Protein 7PGF (pdb70)

Nearest PDB structures (foldseek):
  7pgf-assembly1_D  TM=1.008E+00  e=1.711E-18  Ruegeria pomeroyi
  6sxg-assembly1_A  TM=6.166E-01  e=1.646E-08  Magnetococcus marinus MC-1
  6sxc-assembly1_A  TM=6.155E-01  e=1.746E-08  Magnetococcus marinus MC-1
  6sxf-assembly1_A  TM=6.153E-01  e=3.143E-08  Magnetococcus marinus MC-1
  5hvd-assembly1_A  TM=6.325E-01  e=5.335E-08  Magnetococcus marinus MC-1

Foldseek 3Di:
DVVVVVVVVVVVVVVCCVLLQVLLCVQLVPQCVPDCPQSNPSVSVSVVLVVVQVVPPPVVVSCVVDPVCCVRSVVSSVVVVVSVVVVVVCVVVVVVVVVVCVVVVVVVVVVVVVVVVVVCVVCVVVVVPD/DVVVVVVVVVVVVVVVCVLLQVLLCVQLVPVCVPDCPQNNPSVSVSVLLVVCQVVVVCVVVPVVVSCVVDPVCCVRSVVSSVVVVVSVVVVVVCVVVVVVVVVVCVVVVVVVVVVVVVVVVVVCVVCVVVVVPD

Radius of gyration: 28.92 Å; Cα contacts (8 Å, |Δi|>4): 155; chains: 2; bounding box: 89×49×46 Å

B-factor: mean 153.64, std 41.14, range [68.68, 314.99]

Solvent-accessible surface area: 16642 Å² total; per-residue (Å²): 90,97,120,114,44,118,82,30,115,55,73,34,151,50,81,36,73,89,21,41,124,90,6,1,57,70,0,15,82,83,1,26,86,58,24,77,121,99,2,21,105,93,42,59,0,24,131,4,4,103,21,27,41,81,97,86,151,75,56,140,62,1,16,136,87,74,91,161,7,47,100,20,11,20,53,17,60,26,85,3,39,52,24,71,11,70,58,58,1,32,99,19,5,81,61,23,29,97,54,96,77,52,131,59,35,130,129,30,81,62,22,132,91,77,22,116,58,49,85,114,75,25,73,115,106,96,116,82,108,119,88,104,63,32,37,126,88,6,81,60,38,2,117,110,9,28,76,70,13,42,126,83,5,1,46,44,0,18,80,84,1,26,85,57,25,75,122,90,2,21,101,91,46,60,0,23,117,1,4,104,25,15,42,81,131,66,135,48,16,75,57,3,46,62,56,2,66,152,84,73,91,101,6,82,34,21,12,63,18,18,62,83,16,3,59,56,0,70,84,22,15,90,72,19,52,105,91,26,58,133,80,34,73,130,95,51,128,61,34,133,154,52,62,63,129,46,90,102,30,42,59,137,14,94,113,82,14,116,66,33,57,78,129,118

Sequence (264 aa):
GFITALPGMASVFLLMTIIFYIGAVIATKLFAASFPDWFGDLGLSAYTLFQIMTLDDIVRPVMQVYPYAWLFFVPFIMITTFAVVNLLVGLIVNSMQDAHHAEDGERTDAYRDEVLARLEQIDQRLNALGGFITALPGMASVFLLMTIIFYIGAVIATKLFAASFPDWFGDLGLSAYTLFQIMTLDDWSDGIVRPVMQVYPYAWLFFVPFIMITTFAVVNLLVGLIVNSMQDAHHAEDGERTDAYRDEVLARLEQIDQRLNALG

Secondary structure (DSSP, 8-state):
-TTTHHHHHHHHHHHHHHHHHHHHHHHHHHHTTT-HHHHSSHHHHHHHHHHHHH----HHHHHHHSTTTHHHHHHHHHHHHHHHHHHHHHHHHHHHHHHHTTHHHHHHHHHHHHHHHHHHHHHHHHTT--/-TTTHHHHHHHHHHHHHHHHHHHHHHHHHHHTTT-HHHHSSHHHHHHHHHHHHH--STTHHHHHHHHHHSTTTHHHHHHHHHHHHHHHHHHHHHHHHHHHHHHHTTHHHHHHHHHHHHHHHHHHHHHHHHTT--

Structure (mmCIF, N/CA/C/O backbone):
data_7PGF
#
_entry.id   7PGF
#
_cell.length_a   133.682
_cell.length_b   133.682
_cell.length_c   130.744
_cell.angle_alpha   90.000
_cell.angle_beta   90.000
_cell.angle_gamma   120.000
#
_symmetry.space_group_name_H-M   'P 61 2 2'
#
loop_
_atom_site.group_PDB
_atom_site.id
_atom_site.type_symbol
_atom_site.label_atom_id
_atom_site.label_alt_id
_atom_site.label_comp_id
_atom_site.label_asym_id
_atom_site.label_entity_id
_atom_site.label_seq_id
_atom_site.pdbx_PDB_ins_code
_atom_site.Cartn_x
_atom_site.Cartn_y
_atom_site.Cartn_z
_atom_site.occupancy
_atom_site.B_iso_or_equiv
_atom_site.auth_seq_id
_atom_site.auth_comp_id
_atom_site.auth_asym_id
_atom_site.auth_atom_id
_atom_site.pdbx_PDB_model_num
ATOM 1 N N . GLY A 1 1 ? -50.71685 28.12423 7.32387 1.000 195.26456 121 GLY C N 1
ATOM 2 C CA . GLY A 1 1 ? -50.40474 29.17203 6.37694 1.000 243.93279 121 GLY C CA 1
ATOM 3 C C . GLY A 1 1 ? -48.93690 29.29836 6.04984 1.000 241.66262 121 GLY C C 1
ATOM 4 O O . GLY A 1 1 ? -48.27732 30.26831 6.39035 1.000 240.58488 121 GLY C O 1
ATOM 5 N N . PHE A 1 2 ? -48.49583 28.15266 5.54634 1.000 242.33326 122 PHE C N 1
ATOM 6 C CA . PHE A 1 2 ? -47.65909 27.75652 4.42511 1.000 229.93381 122 PHE C CA 1
ATOM 7 C C . PHE A 1 2 ? -47.84948 28.55829 3.13697 1.000 244.93615 122 PHE C C 1
ATOM 8 O O . PHE A 1 2 ? -47.03204 28.45774 2.21616 1.000 224.97541 122 PHE C O 1
ATOM 10 N N . ILE A 1 3 ? -48.98221 29.23977 2.99026 1.000 267.80465 123 ILE C N 1
ATOM 11 C CA . ILE A 1 3 ? -49.20489 30.12917 1.85422 1.000 258.69081 123 ILE C CA 1
ATOM 12 C C . ILE A 1 3 ? -49.59405 31.53661 2.29049 1.000 272.07825 123 ILE C C 1
ATOM 13 O O . ILE A 1 3 ? -49.57208 32.46149 1.46379 1.000 287.48354 123 ILE C O 1
ATOM 18 N N . THR A 1 4 ? -49.91462 31.74672 3.56875 1.000 280.73579 124 THR C N 1
ATOM 19 C CA . THR A 1 4 ? -49.92376 33.10577 4.09675 1.000 276.10650 124 THR C CA 1
ATOM 20 C C . THR A 1 4 ? -48.52850 33.71224 4.02727 1.000 239.09509 124 THR C C 1
ATOM 21 O O . THR A 1 4 ? -48.36338 34.87949 3.65436 1.000 212.72788 124 THR C O 1
ATOM 25 N N . ALA A 1 5 ? -47.50904 32.92436 4.37413 1.000 218.56190 125 ALA C N 1
ATOM 26 C CA . ALA A 1 5 ? -46.13936 33.42074 4.33820 1.000 210.89376 125 ALA C CA 1
ATOM 27 C C . ALA A 1 5 ? -45.65212 33.61961 2.90744 1.000 219.46916 125 ALA C C 1
ATOM 28 O O . ALA A 1 5 ? -44.92695 34.58139 2.62685 1.000 226.18469 125 ALA C O 1
ATOM 30 N N . LEU A 1 6 ? -46.05006 32.73197 1.98244 1.000 222.13925 126 LEU C N 1
ATOM 31 C CA . LEU A 1 6 ? -45.40223 32.69211 0.67066 1.000 225.23493 126 LEU C CA 1
ATOM 32 C C . LEU A 1 6 ? -45.60829 33.97541 -0.14014 1.000 231.54192 126 LEU C C 1
ATOM 33 O O . LEU A 1 6 ? -44.61065 34.65603 -0.43867 1.000 252.06353 126 LEU C O 1
ATOM 38 N N . PRO A 1 7 ? -46.83597 34.37128 -0.52934 1.000 221.14402 127 PRO C N 1
ATOM 39 C CA . PRO A 1 7 ? -46.98074 35.71873 -1.11022 1.000 194.16034 127 PRO C CA 1
ATOM 40 C C . PRO A 1 7 ? -46.55107 36.83111 -0.17406 1.000 216.37125 127 PRO C C 1
ATOM 41 O O . PRO A 1 7 ? -46.10687 37.88544 -0.64533 1.000 218.66322 127 PRO C O 1
ATOM 45 N N . GLY A 1 8 ? -46.68036 36.63530 1.13590 1.000 225.36016 128 GLY C N 1
ATOM 46 C CA . GLY A 1 8 ? -46.19593 37.60805 2.09218 1.000 199.74396 128 GLY C CA 1
ATOM 47 C C . GLY A 1 8 ? -44.69392 37.77263 2.00515 1.000 189.31419 128 GLY C C 1
ATOM 48 O O . GLY A 1 8 ? -44.20155 38.85699 1.67937 1.000 170.22450 128 GLY C O 1
ATOM 49 N N . MET A 1 9 ? -43.95693 36.69037 2.27698 1.000 194.46540 129 MET C N 1
ATOM 50 C CA . MET A 1 9 ? -42.50117 36.72422 2.19030 1.000 172.49942 129 MET C CA 1
ATOM 51 C C . MET A 1 9 ? -42.01764 37.13589 0.80596 1.000 156.85208 129 MET C C 1
ATOM 52 O O . MET A 1 9 ? -40.89013 37.62238 0.67503 1.000 156.13940 129 MET C O 1
ATOM 57 N N . ALA A 1 10 ? -42.84303 36.95405 -0.22654 1.000 166.43364 130 ALA C N 1
ATOM 58 C CA . ALA A 1 10 ? -42.46137 37.36622 -1.57305 1.000 168.75043 130 ALA C CA 1
ATOM 59 C C . ALA A 1 10 ? -42.32406 38.88084 -1.66192 1.000 152.76772 130 ALA C C 1
ATOM 60 O O . ALA A 1 10 ? -41.25778 39.40128 -2.00698 1.000 162.41982 130 ALA C O 1
ATOM 62 N N . SER A 1 11 ? -43.40232 39.60724 -1.35570 1.000 153.55437 131 SER C N 1
ATOM 63 C CA . SER A 1 11 ? -43.34940 41.06532 -1.39040 1.000 156.11486 131 SER C CA 1
ATOM 64 C C . SER A 1 11 ? -42.33440 41.61495 -0.39538 1.000 158.09957 131 SER C C 1
ATOM 65 O O . SER A 1 11 ? -41.71832 42.65685 -0.65095 1.000 136.73516 131 SER C O 1
ATOM 68 N N . VAL A 1 12 ? -42.14996 40.93531 0.74000 1.000 150.68089 132 VAL C N 1
ATOM 69 C CA . VAL A 1 12 ? -41.09515 41.31135 1.68259 1.000 136.82323 132 VAL C CA 1
ATOM 70 C C . VAL A 1 12 ? -39.73748 41.25166 1.00079 1.000 125.54855 132 VAL C C 1
ATOM 71 O O . VAL A 1 12 ? -39.00325 42.24685 0.92706 1.000 111.56671 132 VAL C O 1
ATOM 75 N N . PHE A 1 13 ? -39.39255 40.05963 0.50574 1.000 107.22870 133 PHE C N 1
ATOM 76 C CA . PHE A 1 13 ? -38.12912 39.82536 -0.17913 1.000 122.59239 133 PHE C CA 1
ATOM 77 C C . PHE A 1 13 ? -38.00668 40.67762 -1.43461 1.000 130.03124 133 PHE C C 1
ATOM 78 O O . PHE A 1 13 ? -36.90384 41.10897 -1.79117 1.000 112.50558 133 PHE C O 1
ATOM 86 N N . LEU A 1 14 ? -39.12574 40.93557 -2.11226 1.000 124.38684 134 LEU C N 1
ATOM 87 C CA . LEU A 1 14 ? -39.11118 41.85916 -3.23902 1.000 129.38559 134 LEU C CA 1
ATOM 88 C C . LEU A 1 14 ? -38.81181 43.27984 -2.78516 1.000 126.95125 134 LEU C C 1
ATOM 89 O O . LEU A 1 14 ? -38.15428 44.03399 -3.51023 1.000 121.24908 134 LEU C O 1
ATOM 91 N N . LEU A 1 15 ? -39.27819 43.65822 -1.59274 1.000 113.23561 135 LEU C N 1
ATOM 92 C CA . LEU A 1 15 ? -38.95985 44.97740 -1.05759 1.000 116.87696 135 LEU C CA 1
ATOM 93 C C . LEU A 1 15 ? -37.47504 45.09945 -0.74841 1.000 117.08795 135 LEU C C 1
ATOM 94 O O . LEU A 1 15 ? -36.82898 46.07056 -1.15830 1.000 98.65275 135 LEU C O 1
ATOM 99 N N . MET A 1 16 ? -36.92434 44.13001 -0.00772 1.000 111.34369 136 MET C N 1
ATOM 100 C CA . MET A 1 16 ? -35.48950 44.10899 0.26345 1.000 107.07305 136 MET C CA 1
ATOM 101 C C . MET A 1 16 ? -34.69213 44.33876 -1.00843 1.000 120.17662 136 MET C C 1
ATOM 102 O O . MET A 1 16 ? -33.75723 45.14628 -1.03362 1.000 98.11176 136 MET C O 1
ATOM 107 N N . THR A 1 17 ? -35.06534 43.63939 -2.08074 1.000 115.24347 137 THR C N 1
ATOM 108 C CA . THR A 1 17 ? -34.47537 43.88547 -3.38961 1.000 127.26047 137 THR C CA 1
ATOM 109 C C . THR A 1 17 ? -34.50130 45.36883 -3.73139 1.000 122.29374 137 THR C C 1
ATOM 110 O O . THR A 1 17 ? -33.46171 45.97196 -4.00846 1.000 113.52935 137 THR C O 1
ATOM 114 N N . ILE A 1 18 ? -35.69035 45.97621 -3.69108 1.000 118.85328 138 ILE C N 1
ATOM 115 C CA . ILE A 1 18 ? -35.83177 47.38776 -4.04830 1.000 121.78320 138 ILE C CA 1
ATOM 116 C C . ILE A 1 18 ? -34.86872 48.24053 -3.23365 1.000 117.49182 138 ILE C C 1
ATOM 117 O O . ILE A 1 18 ? -33.99949 48.92601 -3.78213 1.000 123.86800 138 ILE C O 1
ATOM 122 N N . ILE A 1 19 ? -34.99463 48.18582 -1.90576 1.000 132.65214 139 ILE C N 1
ATOM 123 C CA . ILE A 1 19 ? -34.19240 49.05630 -1.04958 1.000 156.13339 139 ILE C CA 1
ATOM 124 C C . ILE A 1 19 ? -32.70787 48.74101 -1.19977 1.000 149.21543 139 ILE C C 1
ATOM 125 O O . ILE A 1 19 ? -31.87423 49.64945 -1.30820 1.000 127.29639 139 ILE C O 1
ATOM 130 N N . PHE A 1 20 ? -32.35159 47.45329 -1.22492 1.000 114.76427 140 PHE C N 1
ATOM 131 C CA . PHE A 1 20 ? -30.95021 47.09282 -1.41702 1.000 115.55187 140 PHE C CA 1
ATOM 132 C C . PHE A 1 20 ? -30.44561 47.52298 -2.78661 1.000 111.27147 140 PHE C C 1
ATOM 133 O O . PHE A 1 20 ? -29.27417 47.89089 -2.92875 1.000 112.78253 140 PHE C O 1
ATOM 141 N N . TYR A 1 21 ? -31.30884 47.48451 -3.80415 1.000 112.88871 141 TYR C N 1
ATOM 142 C CA . TYR A 1 21 ? -30.86604 47.79517 -5.15807 1.000 125.26961 141 TYR C CA 1
ATOM 143 C C . TYR A 1 21 ? -30.75624 49.30312 -5.35492 1.000 127.07973 141 TYR C C 1
ATOM 144 O O . TYR A 1 21 ? -29.79544 49.77659 -5.97207 1.000 150.67580 141 TYR C O 1
ATOM 153 N N . ILE A 1 22 ? -31.71914 50.07265 -4.83527 1.000 108.95175 142 ILE C N 1
ATOM 154 C CA . ILE A 1 22 ? -31.60630 51.52901 -4.89266 1.000 117.78437 142 ILE C CA 1
ATOM 155 C C . ILE A 1 22 ? -30.27433 51.97400 -4.30668 1.000 131.05889 142 ILE C C 1
ATOM 156 O O . ILE A 1 22 ? -29.49842 52.68354 -4.95538 1.000 124.23033 142 ILE C O 1
ATOM 161 N N . GLY A 1 23 ? -29.97947 51.53687 -3.08006 1.000 131.59220 143 GLY C N 1
ATOM 162 C CA . GLY A 1 23 ? -28.68718 51.83912 -2.48719 1.000 137.77006 143 GLY C CA 1
ATOM 163 C C . GLY A 1 23 ? -27.52649 51.41900 -3.36648 1.000 129.29061 143 GLY C C 1
ATOM 164 O O . GLY A 1 23 ? -26.53051 52.13636 -3.47958 1.000 121.13783 143 GLY C O 1
ATOM 165 N N . ALA A 1 24 ? -27.64377 50.25362 -4.01165 1.000 126.74629 144 ALA C N 1
ATOM 166 C CA . ALA A 1 24 ? -26.60839 49.80857 -4.93858 1.000 121.68278 144 ALA C CA 1
ATOM 167 C C . ALA A 1 24 ? -26.41689 50.79383 -6.07959 1.000 129.26217 144 ALA C C 1
ATOM 168 O O . ALA A 1 24 ? -25.29910 50.94870 -6.58440 1.000 151.37602 144 ALA C O 1
ATOM 170 N N . VAL A 1 25 ? -27.48913 51.46312 -6.50185 1.000 113.34909 145 VAL C N 1
ATOM 171 C CA . VAL A 1 25 ? -27.36019 52.49697 -7.52207 1.000 133.65499 145 VAL C CA 1
ATOM 172 C C . VAL A 1 25 ? -26.56568 53.67617 -6.97462 1.000 140.72370 145 VAL C C 1
ATOM 173 O O . VAL A 1 25 ? -25.53511 54.05943 -7.53612 1.000 139.73577 145 VAL C O 1
ATOM 177 N N . ILE A 1 26 ? -27.02442 54.25588 -5.85956 1.000 132.88676 146 ILE C N 1
ATOM 178 C CA . ILE A 1 26 ? -26.31897 55.39163 -5.26578 1.000 131.90437 146 ILE C CA 1
ATOM 179 C C . ILE A 1 26 ? -24.87437 55.02675 -4.94074 1.000 149.71334 146 ILE C C 1
ATOM 180 O O . ILE A 1 26 ? -23.95062 55.81682 -5.18146 1.000 152.79265 146 ILE C O 1
ATOM 185 N N . ALA A 1 27 ? -24.65606 53.82836 -4.39153 1.000 141.23637 147 ALA C N 1
ATOM 186 C CA . ALA A 1 27 ? -23.30230 53.38251 -4.07138 1.000 135.24876 147 ALA C CA 1
ATOM 187 C C . ALA A 1 27 ? -22.41440 53.43229 -5.30685 1.000 136.44754 147 ALA C C 1
ATOM 188 O O . ALA A 1 27 ? -21.38362 54.10825 -5.33027 1.000 122.23032 147 ALA C O 1
ATOM 190 N N . THR A 1 28 ? -22.79597 52.69345 -6.34381 1.000 148.75485 148 THR C N 1
ATOM 191 C CA . THR A 1 28 ? -22.13246 52.80310 -7.64213 1.000 143.17690 148 THR C CA 1
ATOM 192 C C . THR A 1 28 ? -22.22425 54.17281 -8.28318 1.000 141.18621 148 THR C C 1
ATOM 193 O O . THR A 1 28 ? -21.24753 54.62782 -8.88699 1.000 122.48135 148 THR C O 1
ATOM 197 N N . LYS A 1 29 ? -23.34476 54.87278 -8.13170 1.000 163.56322 149 LYS C N 1
ATOM 198 C CA . LYS A 1 29 ? -23.45124 56.17344 -8.78730 1.000 178.07873 149 LYS C CA 1
ATOM 199 C C . LYS A 1 29 ? -22.37837 57.15678 -8.33313 1.000 164.96597 149 LYS C C 1
ATOM 200 O O . LYS A 1 29 ? -22.10743 58.13318 -9.04343 1.000 170.36296 149 LYS C O 1
ATOM 202 N N . LEU A 1 30 ? -21.76380 56.94664 -7.16702 1.000 138.55824 150 LEU C N 1
ATOM 203 C CA . LEU A 1 30 ? -20.76817 57.90223 -6.68745 1.000 161.36278 150 LEU C CA 1
ATOM 204 C C . LEU A 1 30 ? -19.46493 57.28451 -6.23649 1.000 153.27283 150 LEU C C 1
ATOM 205 O O . LEU A 1 30 ? -18.47286 58.01839 -6.16077 1.000 155.23001 150 LEU C O 1
ATOM 210 N N . PHE A 1 31 ? -19.43359 55.99773 -5.87462 1.000 148.74375 151 PHE C N 1
ATOM 211 C CA . PHE A 1 31 ? -18.17217 55.37564 -5.50937 1.000 140.00793 151 PHE C CA 1
ATOM 212 C C . PHE A 1 31 ? -17.54868 54.55790 -6.62962 1.000 146.90502 151 PHE C C 1
ATOM 213 O O . PHE A 1 31 ? -16.34851 54.27972 -6.55695 1.000 154.04339 151 PHE C O 1
ATOM 221 N N . ALA A 1 32 ? -18.33061 54.11739 -7.62630 1.000 180.93339 152 ALA C N 1
ATOM 222 C CA . ALA A 1 32 ? -17.77469 53.29271 -8.70054 1.000 180.05805 152 ALA C CA 1
ATOM 223 C C . ALA A 1 32 ? -16.63430 53.99356 -9.42552 1.000 193.98482 152 ALA C C 1
ATOM 224 O O . ALA A 1 32 ? -15.76375 53.32841 -10.00112 1.000 181.60339 152 ALA C O 1
ATOM 226 N N . ALA A 1 33 ? -16.63212 55.32837 -9.42055 1.000 200.12339 153 ALA C N 1
ATOM 227 C CA . ALA A 1 33 ? -15.57960 56.09121 -10.08066 1.000 198.16900 153 ALA C CA 1
ATOM 228 C C . ALA A 1 33 ? -14.19711 55.61164 -9.65478 1.000 192.02352 153 ALA C C 1
ATOM 229 O O . ALA A 1 33 ? -13.39484 55.16835 -10.48323 1.000 192.65605 153 ALA C O 1
ATOM 231 N N . SER A 1 34 ? -13.91377 55.65877 -8.35416 1.000 169.83776 154 SER C N 1
ATOM 232 C CA . SER A 1 34 ? -12.57065 55.39126 -7.86204 1.000 160.77245 154 SER C CA 1
ATOM 233 C C . SER A 1 34 ? -12.40236 54.04641 -7.16213 1.000 159.39017 154 SER C C 1
ATOM 234 O O . SER A 1 34 ? -11.26843 53.68051 -6.84363 1.000 190.13097 154 SER C O 1
ATOM 237 N N . PHE A 1 35 ? -13.47867 53.30245 -6.90813 1.000 147.17885 155 PHE C N 1
ATOM 238 C CA . PHE A 1 35 ? -13.39552 51.94420 -6.35768 1.000 137.09191 155 PHE C CA 1
ATOM 239 C C . PHE A 1 35 ? -14.17614 50.94309 -7.20382 1.000 163.96982 155 PHE C C 1
ATOM 240 O O . PHE A 1 35 ? -15.21043 50.42206 -6.77452 1.000 184.20566 155 PHE C O 1
ATOM 248 N N . PRO A 1 36 ? -13.67999 50.62703 -8.40688 1.000 177.63127 156 PRO C N 1
ATOM 249 C CA . PRO A 1 36 ? -14.39437 49.64191 -9.23507 1.000 187.63339 156 PRO C CA 1
ATOM 250 C C . PRO A 1 36 ? -14.32796 48.21637 -8.71267 1.000 189.07265 156 PRO C C 1
ATOM 251 O O . PRO A 1 36 ? -15.33956 47.50963 -8.81433 1.000 235.90801 156 PRO C O 1
ATOM 255 N N . ASP A 1 37 ? -13.17324 47.75765 -8.19186 1.000 192.32339 157 ASP C N 1
ATOM 256 C CA . ASP A 1 37 ? -13.02195 46.34131 -7.84291 1.000 210.77296 157 ASP C CA 1
ATOM 257 C C . ASP A 1 37 ? -14.24609 45.77160 -7.15279 1.000 225.54300 157 ASP C C 1
ATOM 258 O O . ASP A 1 37 ? -14.68311 44.65788 -7.46350 1.000 284.54528 157 ASP C O 1
ATOM 263 N N . TRP A 1 38 ? -14.79751 46.50349 -6.18334 1.000 218.60339 158 TRP C N 1
ATOM 264 C CA . TRP A 1 38 ? -15.95531 45.92886 -5.51956 1.000 231.87032 158 TRP C CA 1
ATOM 265 C C . TRP A 1 38 ? -17.01081 46.97149 -5.11994 1.000 209.36245 158 TRP C C 1
ATOM 266 O O . TRP A 1 38 ? -17.86649 46.67824 -4.27350 1.000 216.81339 158 TRP C O 1
ATOM 277 N N . PHE A 1 39 ? -17.00637 48.15203 -5.77378 1.000 194.68262 159 PHE C N 1
ATOM 278 C CA . PHE A 1 39 ? -18.19912 48.95103 -6.09368 1.000 166.79677 159 PHE C CA 1
ATOM 279 C C . PHE A 1 39 ? -18.30642 49.22572 -7.59089 1.000 176.90104 159 PHE C C 1
ATOM 280 O O . PHE A 1 39 ? -18.51538 50.37454 -7.97969 1.000 185.20339 159 PHE C O 1
ATOM 288 N N . GLY A 1 40 ? -18.19317 48.20342 -8.42747 1.000 211.13921 160 GLY C N 1
ATOM 289 C CA . GLY A 1 40 ? -18.09960 48.41630 -9.85585 1.000 205.71749 160 GLY C CA 1
ATOM 290 C C . GLY A 1 40 ? -19.43455 48.30511 -10.57014 1.000 189.55221 160 GLY C C 1
ATOM 291 O O . GLY A 1 40 ? -20.16883 49.28493 -10.68003 1.000 183.42407 160 GLY C O 1
ATOM 292 N N . ASP A 1 41 ? -19.65804 47.17012 -11.21232 1.000 205.16303 161 ASP C N 1
ATOM 293 C CA . ASP A 1 41 ? -20.98797 46.65517 -11.45711 1.000 200.55627 161 ASP C CA 1
ATOM 294 C C . ASP A 1 41 ? -21.96119 46.88235 -10.31790 1.000 183.52638 161 ASP C C 1
ATOM 295 O O . ASP A 1 41 ? -21.58387 46.83594 -9.15889 1.000 178.09580 161 ASP C O 1
ATOM 300 N N . LEU A 1 42 ? -23.21504 47.19802 -10.68140 1.000 162.51210 162 LEU C N 1
ATOM 301 C CA . LEU A 1 42 ? -24.26350 47.49118 -9.70121 1.000 149.25566 162 LEU C CA 1
ATOM 302 C C . LEU A 1 42 ? -24.36417 46.39898 -8.63712 1.000 150.56577 162 LEU C C 1
ATOM 303 O O . LEU A 1 42 ? -24.24087 46.66455 -7.43542 1.000 158.29155 162 LEU C O 1
ATOM 308 N N . GLY A 1 43 ? -24.63653 45.16194 -9.06548 1.000 171.73369 163 GLY C N 1
ATOM 309 C CA . GLY A 1 43 ? -24.75379 44.05920 -8.12084 1.000 186.26293 163 GLY C CA 1
ATOM 310 C C . GLY A 1 43 ? -23.50041 43.83043 -7.29834 1.000 163.18685 163 GLY C C 1
ATOM 311 O O . GLY A 1 43 ? -23.56587 43.28752 -6.19141 1.000 157.75619 163 GLY C O 1
ATOM 312 N N . LEU A 1 44 ? -22.34576 44.23579 -7.82361 1.000 166.66926 164 LEU C N 1
ATOM 3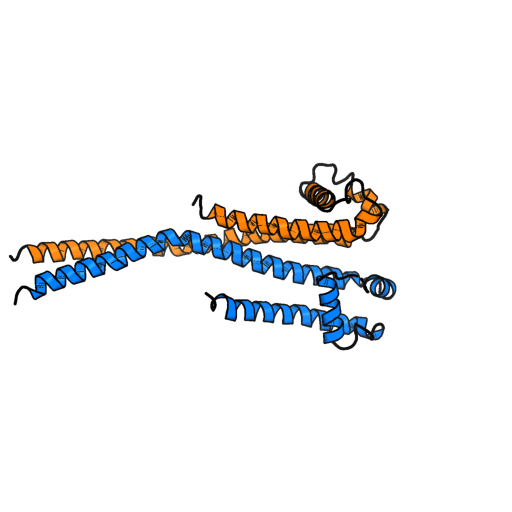13 C CA . LEU A 1 44 ? -21.10091 44.10836 -7.07541 1.000 165.98704 164 LEU C CA 1
ATOM 314 C C . LEU A 1 44 ? -21.11553 44.99423 -5.83552 1.000 167.51937 164 LEU C C 1
ATOM 315 O O . LEU A 1 44 ? -20.86183 44.52631 -4.71856 1.000 144.42125 164 LEU C O 1
ATOM 320 N N . SER A 1 45 ? -21.41007 46.28423 -6.01539 1.000 170.58299 165 SER C N 1
ATOM 321 C CA . SER A 1 45 ? -21.61612 47.15644 -4.86488 1.000 156.69675 165 SER C CA 1
ATOM 322 C C . SER A 1 45 ? -22.79851 46.68224 -4.02965 1.000 154.09601 165 SER C C 1
ATOM 323 O O . SER A 1 45 ? -22.75271 46.72966 -2.79505 1.000 151.44368 165 SER C O 1
ATOM 326 N N . ALA A 1 46 ? -23.86347 46.21221 -4.68904 1.000 150.06297 166 ALA C N 1
ATOM 327 C CA . ALA A 1 46 ? -25.01011 45.66190 -3.97172 1.000 123.55601 166 ALA C CA 1
ATOM 328 C C . ALA A 1 46 ? -24.58661 44.56574 -3.00656 1.000 130.74974 166 ALA C C 1
ATOM 329 O O . ALA A 1 46 ? -25.04928 44.52360 -1.86070 1.000 123.47400 166 ALA C O 1
ATOM 331 N N . TYR A 1 47 ? -23.71184 43.66328 -3.45516 1.000 143.00529 167 TYR C N 1
ATOM 332 C CA . TYR A 1 47 ? -23.21131 42.61805 -2.57069 1.000 147.03784 167 TYR C CA 1
ATOM 333 C C . TYR A 1 47 ? -22.49987 43.21401 -1.36603 1.000 153.12207 167 TYR C C 1
ATOM 334 O O . TYR A 1 47 ? -22.82652 42.90177 -0.21605 1.000 154.18558 167 TYR C O 1
ATOM 343 N N . THR A 1 48 ? -21.49786 44.05714 -1.61786 1.000 132.39287 168 THR C N 1
ATOM 344 C CA . THR A 1 48 ? -20.72792 44.63753 -0.52512 1.000 132.49345 168 THR C CA 1
ATOM 345 C C . THR A 1 48 ? -21.62226 45.42184 0.42465 1.000 148.32035 168 THR C C 1
ATOM 346 O O . THR A 1 48 ? -21.44932 45.35383 1.64581 1.000 163.07439 168 THR C O 1
ATOM 350 N N . LEU A 1 49 ? -22.59810 46.15481 -0.11759 1.000 154.64751 169 LEU C N 1
ATOM 351 C CA . LEU A 1 49 ? -23.61010 46.79024 0.71922 1.000 132.57325 169 LEU C CA 1
ATOM 352 C C . LEU A 1 49 ? -24.28064 45.77860 1.63410 1.000 152.33856 169 LEU C C 1
ATOM 353 O O . LEU A 1 49 ? -24.63362 46.10100 2.77588 1.000 180.47999 169 LEU C O 1
ATOM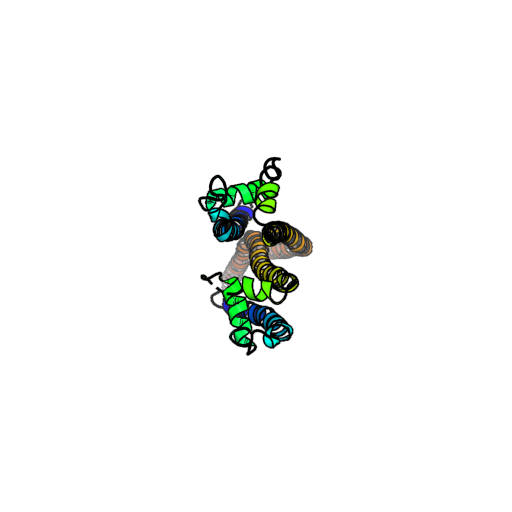 358 N N . PHE A 1 50 ? -24.44515 44.54726 1.15583 1.000 146.59173 170 PHE C N 1
ATOM 359 C CA . PHE A 1 50 ? -25.08212 43.48959 1.92382 1.000 166.29499 170 PHE C CA 1
ATOM 360 C C . PHE A 1 50 ? -24.02868 42.75418 2.74669 1.000 155.47768 170 PHE C C 1
ATOM 361 O O . PHE A 1 50 ? -24.29577 42.35208 3.88648 1.000 167.49198 170 PHE C O 1
ATOM 369 N N . GLN A 1 51 ? -22.80699 42.64066 2.21489 1.000 162.09834 171 GLN C N 1
ATOM 370 C CA . GLN A 1 51 ? -21.68543 42.20884 3.04127 1.000 156.36430 171 GLN C CA 1
ATOM 371 C C . GLN A 1 51 ? -21.41927 43.19386 4.17471 1.000 160.05650 171 GLN C C 1
ATOM 372 O O . GLN A 1 51 ? -21.00792 42.78460 5.26583 1.000 174.93882 171 GLN C O 1
ATOM 374 N N . ILE A 1 52 ? -21.64393 44.49151 3.94112 1.000 166.81180 172 ILE C N 1
ATOM 375 C CA . ILE A 1 52 ? -21.58374 45.45908 5.03552 1.000 161.20067 172 ILE C CA 1
ATOM 376 C C . ILE A 1 52 ? -22.65838 45.15513 6.07193 1.000 158.65279 172 ILE C C 1
ATOM 377 O O . ILE A 1 52 ? -22.41157 45.21963 7.28306 1.000 157.58386 172 ILE C O 1
ATOM 382 N N . MET A 1 53 ? -23.86322 44.80697 5.61334 1.000 157.35259 173 MET C N 1
ATOM 383 C CA . MET A 1 53 ? -24.96677 44.55090 6.53299 1.000 138.65785 173 MET C CA 1
ATOM 384 C C . MET A 1 53 ? -24.73111 43.28703 7.35324 1.000 159.08571 173 MET C C 1
ATOM 385 O O . MET A 1 53 ? -24.94895 43.28052 8.56982 1.000 178.55303 173 MET C O 1
ATOM 390 N N . THR A 1 54 ? -24.28909 42.20536 6.70927 1.000 155.21448 174 THR C N 1
ATOM 391 C CA . THR A 1 54 ? -24.10293 40.93422 7.40322 1.000 157.86339 174 THR C CA 1
ATOM 392 C C . THR A 1 54 ? -22.76451 40.81850 8.12569 1.000 146.81023 174 THR C C 1
ATOM 393 O O . THR A 1 54 ? -22.50287 39.77793 8.73720 1.000 164.46974 174 THR C O 1
ATOM 397 N N . LEU A 1 55 ? -21.92088 41.84649 8.07130 1.000 174.06000 175 LEU C N 1
ATOM 398 C CA . LEU A 1 55 ? -20.84849 42.15979 9.01087 1.000 199.63545 175 LEU C CA 1
ATOM 399 C C . LEU A 1 55 ? -19.58920 41.29252 8.86182 1.000 210.45715 175 LEU C C 1
ATOM 400 O O . LEU A 1 55 ? -18.54748 41.65810 9.41174 1.000 228.37597 175 LEU C O 1
ATOM 405 N N . ASP A 1 56 ? -19.62525 40.21838 8.07619 1.000 209.56973 176 ASP C N 1
ATOM 406 C CA . ASP A 1 56 ? -18.54118 39.25927 7.87132 1.000 220.18915 176 ASP C CA 1
ATOM 407 C C . ASP A 1 56 ? -17.14610 39.85107 7.66196 1.000 223.53889 176 ASP C C 1
ATOM 408 O O . ASP A 1 56 ? -16.82955 40.33516 6.57214 1.000 219.82846 176 ASP C O 1
ATOM 413 N N . ASP A 1 57 ? -16.25937 39.65378 8.63939 1.000 192.99824 177 ASP C N 1
ATOM 414 C CA . ASP A 1 57 ? -14.88164 40.16217 8.59658 1.000 181.27219 177 ASP C CA 1
ATOM 415 C C . ASP A 1 57 ? -14.83588 41.68258 8.47551 1.000 163.07357 177 ASP C C 1
ATOM 416 O O . ASP A 1 57 ? -13.85920 42.24493 7.97414 1.000 152.34835 177 ASP C O 1
ATOM 418 N N . ILE A 1 62 ? -13.25960 47.09246 4.13903 1.000 151.48531 182 ILE C N 1
ATOM 419 C CA . ILE A 1 62 ? -13.81340 47.85218 3.03589 1.000 186.67630 182 ILE C CA 1
ATOM 420 C C . ILE A 1 62 ? -14.08907 49.31972 3.37900 1.000 187.23266 182 ILE C C 1
ATOM 421 O O . ILE A 1 62 ? -13.68375 50.22412 2.64788 1.000 213.70199 182 ILE C O 1
ATOM 426 N N . VAL A 1 63 ? -14.77676 49.55645 4.49754 1.000 178.80539 183 VAL C N 1
ATOM 427 C CA . VAL A 1 63 ? -15.41275 50.85211 4.69460 1.000 186.94602 183 VAL C CA 1
ATOM 428 C C . VAL A 1 63 ? -14.36612 51.91835 4.96207 1.000 197.81852 183 VAL C C 1
ATOM 429 O O . VAL A 1 63 ? -14.49495 53.05860 4.49935 1.000 186.02385 183 VAL C O 1
ATOM 433 N N . ARG A 1 64 ? -13.28700 51.55647 5.64333 1.000 188.74409 184 ARG C N 1
ATOM 434 C CA . ARG A 1 64 ? -12.36228 52.57352 6.10659 1.000 171.09325 184 ARG C CA 1
ATOM 435 C C . ARG A 1 64 ? -11.56797 53.19233 4.95505 1.000 203.91375 184 ARG C C 1
ATOM 436 O O . ARG A 1 64 ? -11.41559 54.42024 4.93085 1.000 222.77128 184 ARG C O 1
ATOM 444 N N . PRO A 1 65 ? -11.04515 52.42083 3.98798 1.000 214.28768 185 PRO C N 1
ATOM 445 C CA . PRO A 1 65 ? -10.40317 53.08851 2.84033 1.000 212.68945 185 PRO C CA 1
ATOM 446 C C . PRO A 1 65 ? -11.37692 53.89820 2.00599 1.000 198.46969 185 PRO C C 1
ATOM 447 O O . PRO A 1 65 ? -11.04052 55.01086 1.58119 1.000 207.15359 185 PRO C O 1
ATOM 451 N N . VAL A 1 66 ? -12.57400 53.36627 1.74898 1.000 195.38368 186 VAL C N 1
ATOM 452 C CA . VAL A 1 66 ? -13.60041 54.14606 1.06409 1.000 186.67518 186 VAL C CA 1
ATOM 453 C C . VAL A 1 66 ? -13.93685 55.39443 1.86997 1.000 178.38859 186 VAL C C 1
ATOM 454 O O . VAL A 1 66 ? -14.11235 56.48644 1.31363 1.000 160.11022 186 VAL C O 1
ATOM 458 N N . MET A 1 67 ? -14.02525 55.25269 3.19559 1.000 191.18408 187 MET C N 1
ATOM 459 C CA . MET A 1 67 ? -14.21615 56.41139 4.06159 1.000 186.89214 187 MET C CA 1
ATOM 460 C C . MET A 1 67 ? -13.00971 57.33903 4.03725 1.000 177.92276 187 MET C C 1
ATOM 461 O O . MET A 1 67 ? -13.16421 58.56060 4.15337 1.000 138.97601 187 MET C O 1
ATOM 466 N N . GLN A 1 68 ? -11.80696 56.78450 3.88820 1.000 206.46955 188 GLN C N 1
ATOM 467 C CA . GLN A 1 68 ? -10.61579 57.62286 3.84947 1.000 202.15787 188 GLN C CA 1
ATOM 468 C C . GLN A 1 68 ? -10.55845 58.43287 2.55983 1.000 181.96900 188 GLN C C 1
ATOM 469 O O . GLN A 1 68 ? -10.44486 59.66379 2.59342 1.000 171.05620 188 GLN C O 1
ATOM 475 N N . VAL A 1 69 ? -10.65106 57.75792 1.41085 1.000 186.63156 189 VAL C N 1
ATOM 476 C CA . VAL A 1 69 ? -10.52099 58.44001 0.12298 1.000 176.04848 189 VAL C CA 1
ATOM 477 C C . VAL A 1 69 ? -11.64312 59.45617 -0.05216 1.000 182.48071 189 VAL C C 1
ATOM 478 O O . VAL A 1 69 ? -11.40096 60.66128 -0.18320 1.000 201.00870 189 VAL C O 1
ATOM 482 N N . TYR A 1 70 ? -12.89013 58.98344 -0.05776 1.000 200.01950 190 TYR C N 1
ATOM 483 C CA . TYR A 1 70 ? -14.03477 59.88107 0.00667 1.000 177.60776 190 TYR C CA 1
ATOM 484 C C . TYR A 1 70 ? -14.40690 60.10287 1.46574 1.000 160.61652 190 TYR C C 1
ATOM 485 O O . TYR A 1 70 ? -14.92876 59.17824 2.10563 1.000 149.66328 190 TYR C O 1
ATOM 494 N N . PRO A 1 71 ? -14.16516 61.28461 2.03250 1.000 165.80118 191 PRO C N 1
ATOM 495 C CA . PRO A 1 71 ? -14.77525 61.60422 3.32555 1.000 150.18206 191 PRO C CA 1
ATOM 496 C C . PRO A 1 71 ? -16.25171 61.87576 3.11864 1.000 167.45327 191 PRO C C 1
ATOM 497 O O . PRO A 1 71 ? -16.71874 61.85489 1.97607 1.000 178.64296 191 PRO C O 1
ATOM 501 N N . TYR A 1 72 ? -16.99861 62.12377 4.19063 1.000 144.82033 192 TYR C N 1
ATOM 502 C CA . TYR A 1 72 ? -18.44286 62.32822 4.12949 1.000 139.47286 192 TYR C CA 1
ATOM 503 C C . TYR A 1 72 ? -19.17650 61.13792 3.51753 1.000 143.61369 192 TYR C C 1
ATOM 504 O O . TYR A 1 72 ? -20.36379 61.24897 3.19345 1.000 129.01123 192 TYR C O 1
ATOM 513 N N . ALA A 1 73 ? -18.49915 59.99955 3.33990 1.000 160.40518 193 ALA C N 1
ATOM 514 C CA . ALA A 1 73 ? -19.14929 58.81194 2.80159 1.000 119.39396 193 ALA C CA 1
ATOM 515 C C . ALA A 1 73 ? -20.04642 58.14109 3.82541 1.000 118.59214 193 ALA C C 1
ATOM 516 O O . ALA A 1 73 ? -20.97418 57.41795 3.44481 1.000 139.72944 193 ALA C O 1
ATOM 518 N N . TRP A 1 74 ? -19.78236 58.36570 5.11265 1.000 115.23236 194 TRP C N 1
ATOM 519 C CA . TRP A 1 74 ? -20.70423 57.95022 6.15878 1.000 132.12998 194 TRP C CA 1
ATOM 520 C C . TRP A 1 74 ? -22.09412 58.53694 5.95893 1.000 127.60610 194 TRP C C 1
ATOM 521 O O . TRP A 1 74 ? -23.07468 57.96922 6.45155 1.000 110.62900 194 TRP C O 1
ATOM 532 N N . LEU A 1 75 ? -22.20292 59.64722 5.23600 1.000 105.68245 195 LEU C N 1
ATOM 533 C CA . LEU A 1 75 ? -23.49486 60.21864 4.88123 1.000 104.87611 195 LEU C CA 1
ATOM 534 C C . LEU A 1 75 ? -24.24165 59.38991 3.87071 1.000 107.91463 195 LEU C C 1
ATOM 535 O O . LEU A 1 75 ? -25.29801 59.81401 3.39172 1.000 142.20996 195 LEU C O 1
ATOM 540 N N . PHE A 1 76 ? -23.71538 58.22538 3.50296 1.000 86.41064 196 PHE C N 1
ATOM 541 C CA . PHE A 1 76 ? -24.47436 57.23086 2.75930 1.000 100.29357 196 PHE C CA 1
ATOM 542 C C . PHE A 1 76 ? -24.52978 55.91560 3.51767 1.000 103.58970 196 PHE C C 1
ATOM 543 O O . PHE A 1 76 ? -25.60809 55.32657 3.65775 1.000 99.22632 196 PHE C O 1
ATOM 551 N N . PHE A 1 77 ? -23.39528 55.45561 4.04845 1.000 93.15487 197 PHE C N 1
ATOM 552 C CA . PHE A 1 77 ? -23.37612 54.15414 4.70528 1.000 114.16261 197 PHE C CA 1
ATOM 553 C C . PHE A 1 77 ? -24.25290 54.14759 5.94956 1.000 120.73288 197 PHE C C 1
ATOM 554 O O . PHE A 1 77 ? -25.03206 53.21201 6.15731 1.000 104.51748 197 PHE C O 1
ATOM 562 N N . VAL A 1 78 ? -24.17099 55.19025 6.76745 1.000 103.97986 198 VAL C N 1
ATOM 563 C CA . VAL A 1 78 ? -24.99171 55.26770 7.97325 1.000 109.00557 198 VAL C CA 1
ATOM 564 C C . VAL A 1 78 ? -26.47204 55.35824 7.61186 1.000 99.75039 198 VAL C C 1
ATOM 565 O O . VAL A 1 78 ? -27.25303 54.51707 8.07859 1.000 108.72011 198 VAL C O 1
ATOM 569 N N . PRO A 1 79 ? -26.91865 56.32986 6.80084 1.000 94.23399 199 PRO C N 1
ATOM 570 C CA . PRO A 1 79 ? -28.36191 56.40030 6.51872 1.000 113.89487 199 PRO C CA 1
ATOM 571 C C . PRO A 1 79 ? -28.91782 55.14877 5.86748 1.000 113.16323 199 PRO C C 1
ATOM 572 O O . PRO A 1 79 ? -30.03762 54.73688 6.19591 1.000 117.70041 199 PRO C O 1
ATOM 576 N N . PHE A 1 80 ? -28.16474 54.51828 4.96501 1.000 90.99479 200 PHE C N 1
ATOM 577 C CA . PHE A 1 80 ? -28.71414 53.38000 4.23931 1.000 107.50679 200 PHE C CA 1
ATOM 578 C C . PHE A 1 80 ? -28.85840 52.19036 5.18832 1.000 108.93132 200 PHE C C 1
ATOM 579 O O . PHE A 1 80 ? -29.88052 51.49393 5.16780 1.000 112.17449 200 PHE C O 1
ATOM 587 N N . ILE A 1 81 ? -27.87155 51.97957 6.06652 1.000 83.93475 201 ILE C N 1
ATOM 588 C CA . ILE A 1 81 ? -28.00855 50.96532 7.10593 1.000 99.89842 201 ILE C CA 1
ATOM 589 C C . ILE A 1 81 ? -29.22976 51.24594 7.96992 1.000 112.06761 201 ILE C C 1
ATOM 590 O O . ILE A 1 81 ? -29.99710 50.33318 8.29452 1.000 127.63807 201 ILE C O 1
ATOM 595 N N . MET A 1 82 ? -29.42551 52.50970 8.36229 1.000 98.04982 202 MET C N 1
ATOM 596 C CA . MET A 1 82 ? -30.61118 52.85475 9.14099 1.000 103.61912 202 MET C CA 1
ATOM 597 C C . MET A 1 82 ? -31.88142 52.42610 8.42496 1.000 101.53087 202 MET C C 1
ATOM 598 O O . MET A 1 82 ? -32.78247 51.84637 9.03798 1.000 142.91402 202 MET C O 1
ATOM 603 N N . ILE A 1 83 ? -31.96300 52.69000 7.12108 1.000 96.73533 203 ILE C N 1
ATOM 604 C CA . ILE A 1 83 ? -33.18962 52.41310 6.38120 1.000 107.45571 203 ILE C CA 1
ATOM 605 C C . ILE A 1 83 ? -33.46995 50.91554 6.35168 1.000 97.27156 203 ILE C C 1
ATOM 606 O O . ILE A 1 83 ? -34.58196 50.47308 6.66109 1.000 144.71736 203 ILE C O 1
ATOM 611 N N . THR A 1 84 ? -32.47084 50.11428 5.97321 1.000 75.34250 204 THR C N 1
ATOM 612 C CA . THR A 1 84 ? -32.62786 48.66261 6.01229 1.000 119.75117 204 THR C CA 1
ATOM 613 C C . THR A 1 84 ? -33.02809 48.18476 7.40051 1.000 107.72225 204 THR C C 1
ATOM 614 O O . THR A 1 84 ? -34.00400 47.44385 7.55975 1.000 118.36665 204 THR C O 1
ATOM 618 N N . THR A 1 85 ? -32.28044 48.60239 8.42112 1.000 98.07941 205 THR C N 1
ATOM 619 C CA . THR A 1 85 ? -32.59373 48.17772 9.77921 1.000 106.17272 205 THR C CA 1
ATOM 620 C C . THR A 1 85 ? -33.94170 48.73041 10.23593 1.000 116.19148 205 THR C C 1
ATOM 621 O O . THR A 1 85 ? -34.68045 48.04482 10.95225 1.000 114.86049 205 THR C O 1
ATOM 625 N N . PHE A 1 86 ? -34.27534 49.96723 9.83679 1.000 156.92091 206 PHE C N 1
ATOM 626 C CA . PHE A 1 86 ? -35.64717 50.46781 9.95261 1.000 132.96221 206 PHE C CA 1
ATOM 627 C C . PHE A 1 86 ? -36.63222 49.46505 9.37876 1.000 111.12408 206 PHE C C 1
ATOM 628 O O . PHE A 1 86 ? -37.51924 48.95729 10.07449 1.000 128.51491 206 PHE C O 1
ATOM 636 N N . ALA A 1 87 ? -36.47926 49.18831 8.08245 1.000 121.16882 207 ALA C N 1
ATOM 637 C CA . ALA A 1 87 ? -37.44924 48.38551 7.35042 1.000 115.38485 207 ALA C CA 1
ATOM 638 C C . ALA A 1 87 ? -37.60520 47.00164 7.96253 1.000 107.20826 207 ALA C C 1
ATOM 639 O O . ALA A 1 87 ? -38.72722 46.50011 8.10254 1.000 107.96516 207 ALA C O 1
ATOM 641 N N . VAL A 1 88 ? -36.49259 46.36698 8.33323 1.000 109.91721 208 VAL C N 1
ATOM 642 C CA . VAL A 1 88 ? -36.57285 45.06003 8.97848 1.000 96.51120 208 VAL C CA 1
ATOM 643 C C . VAL A 1 88 ? -37.33417 45.16973 10.29264 1.000 93.12570 208 VAL C C 1
ATOM 644 O O . VAL A 1 88 ? -38.26145 44.39752 10.55905 1.000 94.96888 208 VAL C O 1
ATOM 648 N N . VAL A 1 89 ? -36.95115 46.13436 11.13175 1.000 99.11732 209 VAL C N 1
ATOM 649 C CA . VAL A 1 89 ? -37.66358 46.37159 12.38481 1.000 102.84490 209 VAL C CA 1
ATOM 650 C C . VAL A 1 89 ? -39.14372 46.60162 12.11581 1.000 99.78374 209 VAL C C 1
ATOM 651 O O . VAL A 1 89 ? -40.00835 45.94773 12.71519 1.000 86.01407 209 VAL C O 1
ATOM 655 N N . ASN A 1 90 ? -39.44841 47.52123 11.18359 1.000 119.29589 210 ASN C N 1
ATOM 656 C CA . ASN A 1 90 ? -40.83338 47.89531 10.90567 1.000 108.74382 210 ASN C CA 1
ATOM 657 C C . ASN A 1 90 ? -41.65707 46.68116 10.50029 1.000 103.82341 210 ASN C C 1
ATOM 658 O O . ASN A 1 90 ? -42.79163 46.51469 10.96203 1.000 99.88847 210 ASN C O 1
ATOM 663 N N . LEU A 1 91 ? -41.10159 45.82134 9.64194 1.000 99.68108 211 LEU C N 1
ATOM 664 C CA . LEU A 1 91 ? -41.77964 44.58331 9.27279 1.000 102.15101 211 LEU C CA 1
ATOM 665 C C . LEU A 1 91 ? -42.15761 43.77614 10.50434 1.000 95.28989 211 LEU C C 1
ATOM 666 O O . LEU A 1 91 ? -43.32639 43.43033 10.70486 1.000 104.75221 211 LEU C O 1
ATOM 671 N N . LEU A 1 92 ? -41.17261 43.48481 11.35299 1.000 100.52287 212 LEU C N 1
ATOM 672 C CA . LEU A 1 92 ? -41.42092 42.63560 12.51090 1.000 94.12304 212 LEU C CA 1
ATOM 673 C C . LEU A 1 92 ? -42.39191 43.29411 13.48059 1.000 102.91512 212 LEU C C 1
ATOM 674 O O . LEU A 1 92 ? -43.26955 42.62417 14.03670 1.000 107.43720 212 LEU C O 1
ATOM 679 N N . VAL A 1 93 ? -42.24891 44.60431 13.69857 1.000 90.29061 213 VAL C N 1
ATOM 680 C CA . VAL A 1 93 ? -43.18609 45.32210 14.55917 1.000 91.57690 213 VAL C CA 1
ATOM 681 C C . VAL A 1 93 ? -44.60920 45.14798 14.05150 1.000 105.92942 213 VAL C C 1
ATOM 682 O O . VAL A 1 93 ? -45.51434 44.76841 14.80514 1.000 107.84278 213 VAL C O 1
ATOM 686 N N . GLY A 1 94 ? -44.82647 45.43168 12.76952 1.000 108.16678 214 GLY C N 1
ATOM 687 C CA . GLY A 1 94 ? -46.12066 45.22318 12.15626 1.000 115.69699 214 GLY C CA 1
ATOM 688 C C . GLY A 1 94 ? -46.64923 43.83186 12.42574 1.000 93.35078 214 GLY C C 1
ATOM 689 O O . GLY A 1 94 ? -47.71685 43.68043 13.02205 1.000 115.68055 214 GLY C O 1
ATOM 690 N N . LEU A 1 95 ? -45.88353 42.81309 12.02336 1.000 96.99482 215 LEU C N 1
ATOM 691 C CA . LEU A 1 95 ? -46.27993 41.42461 12.24671 1.000 86.25755 215 LEU C CA 1
ATOM 692 C C . LEU A 1 95 ? -46.65957 41.18163 13.70237 1.000 102.96087 215 LEU C C 1
ATOM 693 O O . LEU A 1 95 ? -47.65832 40.51640 13.99296 1.000 114.03703 215 LEU C O 1
ATOM 698 N N . ILE A 1 96 ? -45.87020 41.72039 14.63298 1.000 98.31387 216 ILE C N 1
ATOM 699 C CA . ILE A 1 96 ? -46.18224 41.58302 16.05462 1.000 109.30586 216 ILE C CA 1
ATOM 700 C C . ILE A 1 96 ? -47.49661 42.28154 16.38028 1.000 108.45192 216 ILE C C 1
ATOM 701 O O . ILE A 1 96 ? -48.44634 41.66239 16.87331 1.000 111.80544 216 ILE C O 1
ATOM 706 N N . VAL A 1 97 ? -47.55929 43.59095 16.12362 1.000 100.78447 217 VAL C N 1
ATOM 707 C CA . VAL A 1 97 ? -48.76042 44.36338 16.43313 1.000 114.26435 217 VAL C CA 1
ATOM 708 C C . VAL A 1 97 ? -49.97132 43.80380 15.69483 1.000 139.85315 217 VAL C C 1
ATOM 709 O O . VAL A 1 97 ? -51.05727 43.66288 16.26454 1.000 111.71663 217 VAL C O 1
ATOM 713 N N . ASN A 1 98 ? -49.80297 43.47166 14.42021 1.000 148.78471 218 ASN C N 1
ATOM 714 C CA . ASN A 1 98 ? -50.88706 42.88393 13.63482 1.000 110.90383 218 ASN C CA 1
ATOM 715 C C . ASN A 1 98 ? -51.31791 41.52943 14.16552 1.000 121.54714 218 ASN C C 1
ATOM 716 O O . ASN A 1 98 ? -52.50491 41.19413 14.09869 1.000 150.12767 218 ASN C O 1
ATOM 721 N N . SER A 1 99 ? -50.40523 40.78538 14.78375 1.000 108.94698 219 SER C N 1
ATOM 722 C CA . SER A 1 99 ? -50.77164 39.50169 15.37058 1.000 104.95512 219 SER C CA 1
ATOM 723 C C . SER A 1 99 ? -51.58376 39.67923 16.64767 1.000 104.07498 219 SER C C 1
ATOM 724 O O . SER A 1 99 ? -52.56151 38.95739 16.87321 1.000 138.49237 219 SER C O 1
ATOM 727 N N . MET A 1 100 ? -51.17499 40.61362 17.51206 1.000 95.57670 220 MET C N 1
ATOM 728 C CA . MET A 1 100 ? -51.86817 40.79275 18.78604 1.000 108.38767 220 MET C CA 1
ATOM 729 C C . MET A 1 100 ? -53.33605 41.13872 18.58132 1.000 129.47762 220 MET C C 1
ATOM 730 O O . MET A 1 100 ? -54.17635 40.81193 19.42786 1.000 139.06897 220 MET C O 1
ATOM 735 N N . GLN A 1 101 ? -53.66297 41.80002 17.46937 1.000 143.28214 221 GLN C N 1
ATOM 736 C CA . GLN A 1 101 ? -55.06344 41.98306 17.10647 1.000 137.52947 221 GLN C CA 1
ATOM 737 C C . GLN A 1 101 ? -55.70918 40.66189 16.70922 1.000 131.59722 221 GLN C C 1
ATOM 738 O O . GLN A 1 101 ? -56.85220 40.38998 17.09272 1.000 166.48748 221 GLN C O 1
ATOM 744 N N . ASP A 1 102 ? -54.99680 39.83227 15.94177 1.000 132.03260 222 ASP C N 1
ATOM 745 C CA . ASP A 1 102 ? -55.56062 38.55539 15.51442 1.000 152.68049 222 ASP C CA 1
ATOM 746 C C . ASP A 1 102 ? -55.94705 37.69384 16.71025 1.000 149.36383 222 ASP C C 1
ATOM 747 O O . ASP A 1 102 ? -57.02759 37.09035 16.72912 1.000 168.59902 222 ASP C O 1
ATOM 752 N N . ALA A 1 103 ? -55.07521 37.62216 17.71812 1.000 133.79481 223 ALA C N 1
ATOM 753 C CA . ALA A 1 103 ? -55.39374 36.85012 18.91438 1.000 139.09820 223 ALA C CA 1
ATOM 754 C C . ALA A 1 103 ? -56.50241 37.51476 19.72113 1.000 129.97675 223 ALA C C 1
ATOM 755 O O . ALA A 1 103 ? -57.33724 36.82899 20.32376 1.000 155.57311 223 ALA C O 1
ATOM 757 N N . HIS A 1 104 ? -56.52030 38.85018 19.74879 1.000 121.70408 224 HIS C N 1
ATOM 758 C CA . HIS A 1 104 ? -57.57436 39.57729 20.44910 1.000 140.30741 224 HIS C CA 1
ATOM 759 C C . HIS A 1 104 ? -58.95942 39.19361 19.94403 1.000 155.77166 224 HIS C C 1
ATOM 760 O O . HIS A 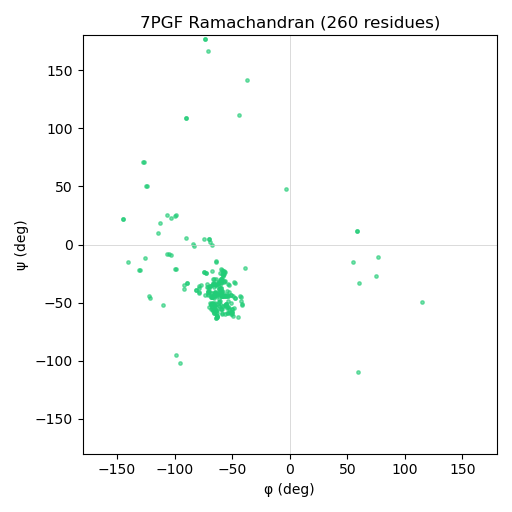1 104 ? -59.92582 39.19572 20.71475 1.000 160.89205 224 HIS C O 1
ATOM 767 N N . HIS A 1 105 ? -59.07545 38.85063 18.66055 1.000 162.25225 225 HIS C N 1
ATOM 768 C CA . HIS A 1 105 ? -60.35160 38.51013 18.04451 1.000 160.13440 225 HIS C CA 1
ATOM 769 C C . HIS A 1 105 ? -60.56239 37.00163 17.94148 1.000 134.97689 225 HIS C C 1
ATOM 770 O O . HIS A 1 105 ? -61.30121 36.53694 17.06553 1.000 151.92067 225 HIS C O 1
ATOM 777 N N . ALA A 1 106 ? -59.92126 36.22507 18.81649 1.000 122.05662 226 ALA C N 1
ATOM 778 C CA . ALA A 1 106 ? -60.08894 34.77693 18.81194 1.000 131.28485 226 ALA C CA 1
ATOM 779 C C . ALA A 1 106 ? -61.19912 34.32313 19.75003 1.000 132.50648 226 ALA C C 1
ATOM 780 O O . ALA A 1 106 ? -61.91378 33.36391 19.43383 1.000 137.89081 226 ALA C O 1
ATOM 782 N N . GLU A 1 107 ? -61.33053 34.96853 20.91636 1.000 140.69709 227 GLU C N 1
ATOM 783 C CA . GLU A 1 107 ? -62.55231 34.83689 21.70949 1.000 152.79059 227 GLU C CA 1
ATOM 784 C C . GLU A 1 107 ? -63.79584 34.89705 20.84990 1.000 138.72905 227 GLU C C 1
ATOM 785 O O . GLU A 1 107 ? -64.69883 34.06589 20.97961 1.000 138.71339 227 GLU C O 1
ATOM 791 N N . ASP A 1 108 ? -63.85461 35.89600 19.97385 1.000 132.99079 228 ASP C N 1
ATOM 792 C CA . ASP A 1 108 ? -65.01799 36.07586 19.12181 1.000 145.80499 228 ASP C CA 1
ATOM 793 C C . ASP A 1 108 ? -65.17680 34.92338 18.14096 1.000 140.92113 228 ASP C C 1
ATOM 794 O O . ASP A 1 108 ? -66.30124 34.59614 17.74423 1.000 152.79051 228 ASP C O 1
ATOM 799 N N . GLY A 1 109 ? -64.06888 34.29610 17.74303 1.000 128.60752 229 GLY C N 1
ATOM 800 C CA . GLY A 1 109 ? -64.15094 33.20287 16.78866 1.000 124.85233 229 GLY C CA 1
ATOM 801 C C . GLY A 1 109 ? -64.84433 31.97818 17.35420 1.000 137.38111 229 GLY C C 1
ATOM 802 O O . GLY A 1 109 ? -65.68344 31.36734 16.68695 1.000 143.26547 229 GLY C O 1
ATOM 803 N N . GLU A 1 110 ? -64.50062 31.59821 18.58720 1.000 137.57880 230 GLU C N 1
ATOM 804 C CA . GLU A 1 110 ? -65.17103 30.47494 19.23496 1.000 136.58478 230 GLU C CA 1
ATOM 805 C C . GLU A 1 110 ? -66.65557 30.75919 19.40329 1.000 136.58618 230 GLU C C 1
ATOM 806 O O . GLU A 1 110 ? -67.50845 29.95336 19.00621 1.000 141.86749 230 GLU C O 1
ATOM 812 N N . ARG A 1 111 ? -66.97282 31.90854 20.01258 1.000 133.09932 231 ARG C N 1
ATOM 813 C CA . ARG A 1 111 ? -68.35129 32.36198 20.16216 1.000 139.99486 231 ARG C CA 1
ATOM 814 C C . ARG A 1 111 ? -69.12612 32.26415 18.85334 1.000 130.73607 231 ARG C C 1
ATOM 815 O O . ARG A 1 111 ? -70.33243 31.99524 18.86033 1.000 153.00600 231 ARG C O 1
ATOM 823 N N . THR A 1 112 ? -68.45064 32.46364 17.72036 1.000 106.62974 232 THR C N 1
ATOM 824 C CA . THR A 1 112 ? -69.11571 32.34602 16.42798 1.000 113.76778 232 THR C CA 1
ATOM 825 C C . THR A 1 112 ? -69.50076 30.90046 16.13807 1.000 123.52223 232 THR C C 1
ATOM 826 O O . THR A 1 112 ? -70.65726 30.61470 15.81071 1.000 153.72521 232 THR C O 1
ATOM 830 N N . ASP A 1 113 ? -68.55019 29.96939 16.26684 1.000 128.39517 233 ASP C N 1
ATOM 831 C CA . ASP A 1 113 ? -68.85933 28.56278 16.02452 1.000 129.64847 233 ASP C CA 1
ATOM 832 C C . ASP A 1 113 ? -69.86165 27.99456 17.01920 1.000 119.40656 233 ASP C C 1
ATOM 833 O O . ASP A 1 113 ? -70.40714 26.91494 16.76981 1.000 127.35884 233 ASP C O 1
ATOM 838 N N . ALA A 1 114 ? -70.11805 28.68011 18.13245 1.000 114.53085 234 ALA C N 1
ATOM 839 C CA . ALA A 1 114 ? -71.24125 28.29927 18.98099 1.000 125.35650 234 ALA C CA 1
ATOM 840 C C . ALA A 1 114 ? -72.55963 28.58193 18.27290 1.000 129.26217 234 ALA C C 1
ATOM 841 O O . ALA A 1 114 ? -73.40001 27.68857 18.10939 1.000 120.20203 234 ALA C O 1
ATOM 843 N N . TYR A 1 115 ? -72.75311 29.83234 17.84567 1.000 132.34019 235 TYR C N 1
ATOM 844 C CA . TYR A 1 115 ? -73.91688 30.18341 17.03822 1.000 124.86019 235 TYR C CA 1
ATOM 845 C C . TYR A 1 115 ? -73.96458 29.35576 15.75728 1.000 130.36133 235 TYR C C 1
ATOM 846 O O . TYR A 1 115 ? -74.99148 28.74215 15.43969 1.000 163.62450 235 TYR C O 1
ATOM 855 N N . ARG A 1 116 ? -72.86030 29.35588 14.99771 1.000 122.03170 236 ARG C N 1
ATOM 856 C CA . ARG A 1 116 ? -72.73743 28.56789 13.77300 1.000 133.03096 236 ARG C CA 1
ATOM 857 C C . ARG A 1 116 ? -73.32717 27.17315 13.94119 1.000 137.00751 236 ARG C C 1
ATOM 858 O O . ARG A 1 116 ? -74.16529 26.73074 13.14800 1.000 134.51236 236 ARG C O 1
ATOM 866 N N . ASP A 1 117 ? -72.90666 26.47647 14.99526 1.000 144.18823 237 ASP C N 1
ATOM 867 C CA . ASP A 1 117 ? -73.26008 25.07333 15.16163 1.000 148.02901 237 ASP C CA 1
ATOM 868 C C . ASP A 1 117 ? -74.65324 24.90501 15.75424 1.000 128.20345 237 ASP C C 1
ATOM 869 O O . ASP A 1 117 ? -75.39762 24.00607 15.34663 1.000 153.11224 237 ASP C O 1
ATOM 874 N N . GLU A 1 118 ? -75.02484 25.75662 16.71234 1.000 106.48742 238 GLU C N 1
ATOM 875 C CA . GLU A 1 118 ? -76.30162 25.58061 17.39101 1.000 117.91757 238 GLU C CA 1
ATOM 876 C C . GLU A 1 118 ? -77.47812 25.95703 16.49649 1.000 115.99134 238 GLU C C 1
ATOM 877 O O . GLU A 1 118 ? -78.58466 25.44126 16.69292 1.000 108.64867 238 GLU C O 1
ATOM 883 N N . VAL A 1 119 ? -77.25890 26.81770 15.50096 1.000 106.14441 239 VAL C N 1
ATOM 884 C CA . VAL A 1 119 ? -78.26425 27.02437 14.45984 1.000 119.78527 239 VAL C CA 1
ATOM 885 C C . VAL A 1 119 ? -78.47736 25.73907 13.67474 1.000 109.83934 239 VAL C C 1
ATOM 886 O O . VAL A 1 119 ? -79.59567 25.22003 13.58161 1.000 113.49879 239 VAL C O 1
ATOM 890 N N . LEU A 1 120 ? -77.39872 25.21145 13.09325 1.000 84.68507 240 LEU C N 1
ATOM 891 C CA . LEU A 1 120 ? -77.48607 23.94718 12.37443 1.000 109.05994 240 LEU C CA 1
ATOM 892 C C . LEU A 1 120 ? -78.00939 22.83946 13.27457 1.000 114.21218 240 LEU C C 1
ATOM 893 O O . LEU A 1 120 ? -78.59124 21.86311 12.78795 1.000 92.26108 240 LEU C O 1
ATOM 898 N N . ALA A 1 121 ? -77.81312 22.97724 14.58736 1.000 103.66572 241 ALA C N 1
ATOM 899 C CA . ALA A 1 121 ? -78.40637 22.03945 15.52978 1.000 97.28530 241 ALA C CA 1
ATOM 900 C C . ALA A 1 121 ? -79.92373 22.12807 15.50288 1.000 103.95266 241 ALA C C 1
ATOM 901 O O . ALA A 1 121 ? -80.60641 21.10606 15.35363 1.000 138.39354 241 ALA C O 1
ATOM 903 N N . ARG A 1 122 ? -80.48173 23.33953 15.64737 1.000 101.97889 242 ARG C N 1
ATOM 904 C CA . ARG A 1 122 ? -81.93854 23.44010 15.55506 1.000 94.53007 242 ARG C CA 1
ATOM 905 C C . ARG A 1 122 ? -82.40642 22.99174 14.17807 1.000 89.30339 242 ARG C C 1
ATOM 906 O O . ARG A 1 122 ? -83.38927 22.25717 14.05248 1.000 107.37236 242 ARG C O 1
ATOM 914 N N . LEU A 1 123 ? -81.74558 23.49009 13.12394 1.000 104.06010 243 LEU C N 1
ATOM 915 C CA . LEU A 1 123 ? -82.21453 23.26303 11.76026 1.000 107.24597 243 LEU C CA 1
ATOM 916 C C . LEU A 1 123 ? -82.33445 21.78209 11.44395 1.000 119.88632 243 LEU C C 1
ATOM 917 O O . LEU A 1 123 ? -83.19616 21.38658 10.65362 1.000 124.48595 243 LEU C O 1
ATOM 922 N N . GLU A 1 124 ? -81.47655 20.95217 12.03507 1.000 121.35272 244 GLU C N 1
ATOM 923 C CA . GLU A 1 124 ? -81.69958 19.51307 11.98559 1.000 112.84351 244 GLU C CA 1
ATOM 924 C C . GLU A 1 124 ? -82.92765 19.13595 12.80101 1.000 133.53545 244 GLU C C 1
ATOM 925 O O . GLU A 1 124 ? -83.83569 18.46452 12.30069 1.000 168.99437 244 GLU C O 1
ATOM 931 N N . GLN A 1 125 ? -82.97120 19.57835 14.06120 1.000 120.69122 245 GLN C N 1
ATOM 932 C CA . GLN A 1 125 ? -84.09575 19.28494 14.94517 1.000 122.22757 245 GLN C CA 1
ATOM 933 C C . GLN A 1 125 ? -85.42093 19.73055 14.34280 1.000 126.49215 245 GLN C C 1
ATOM 934 O O . GLN A 1 125 ? -86.41738 19.00152 14.40341 1.000 151.18496 245 GLN C O 1
ATOM 940 N N . ILE A 1 126 ? -85.45641 20.93264 13.76774 1.000 135.80943 246 ILE C N 1
ATOM 941 C CA . ILE A 1 126 ? -86.70109 21.44238 13.20268 1.000 114.79508 246 ILE C CA 1
ATOM 942 C C . ILE A 1 126 ? -87.10739 20.62287 11.98643 1.000 114.17999 246 ILE C C 1
ATOM 943 O O . ILE A 1 126 ? -88.26978 20.23023 11.84515 1.000 126.72974 246 ILE C O 1
ATOM 948 N N . ASP A 1 127 ? -86.15233 20.34022 11.10265 1.000 128.52488 247 ASP C N 1
ATOM 949 C CA . ASP A 1 127 ? -86.41696 19.49855 9.94524 1.000 136.30187 247 ASP C CA 1
ATOM 950 C C . ASP A 1 127 ? -86.85965 18.11479 10.41075 1.000 144.57739 247 ASP C C 1
ATOM 951 O O . ASP A 1 127 ? -87.88356 17.58901 9.95799 1.000 172.37277 247 ASP C O 1
ATOM 956 N N . GLN A 1 128 ? -86.10235 17.52513 11.34497 1.000 168.13867 248 GLN C N 1
ATOM 957 C CA . GLN A 1 128 ? -86.45681 16.25604 11.97397 1.000 177.98993 248 GLN C CA 1
ATOM 958 C C . GLN A 1 128 ? -87.90795 16.16657 12.40308 1.000 156.73556 248 GLN C C 1
ATOM 959 O O . GLN A 1 128 ? -88.66172 15.30653 11.93638 1.000 170.73718 248 GLN C O 1
ATOM 965 N N . ARG A 1 129 ? -88.29776 17.03937 13.32279 1.000 136.78058 249 ARG C N 1
ATOM 966 C CA . ARG A 1 129 ? -89.64541 16.96685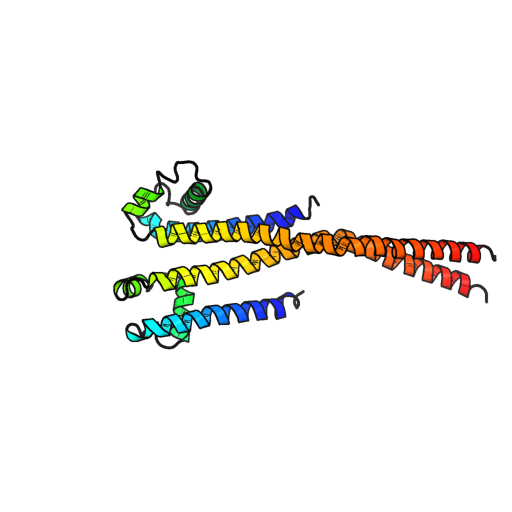 13.85833 1.000 127.67102 249 ARG C CA 1
ATOM 967 C C . ARG A 1 129 ? -90.67726 17.31032 12.79516 1.000 132.13693 249 ARG C C 1
ATOM 968 O O . ARG A 1 129 ? -91.78143 16.75372 12.79580 1.000 138.81785 249 ARG C O 1
ATOM 976 N N . LEU A 1 130 ? -90.32736 18.20518 11.87251 1.000 136.95193 250 LEU C N 1
ATOM 977 C CA . LEU A 1 130 ? -91.20983 18.50762 10.75210 1.000 136.52893 250 LEU C CA 1
ATOM 978 C C . LEU A 1 130 ? -91.35533 17.30934 9.82326 1.000 135.24404 250 LEU C C 1
ATOM 979 O O . LEU A 1 130 ? -92.47177 16.89986 9.49229 1.000 138.43171 250 LEU C O 1
ATOM 984 N N . ASN A 1 131 ? -90.23712 16.72952 9.39797 1.000 153.98578 251 ASN C N 1
ATOM 985 C CA . ASN A 1 131 ? -90.24120 15.61078 8.46505 1.000 156.15489 251 ASN C CA 1
ATOM 986 C C . ASN A 1 131 ? -90.84181 14.35120 9.07392 1.000 151.81305 251 ASN C C 1
ATOM 987 O O . ASN A 1 131 ? -90.91134 13.32640 8.38902 1.000 160.36589 251 ASN C O 1
ATOM 992 N N . ALA A 1 132 ? -91.27284 14.40822 10.33538 1.000 154.30001 252 ALA C N 1
ATOM 993 C CA . ALA A 1 132 ? -91.97663 13.31753 10.99928 1.000 162.97196 252 ALA C CA 1
ATOM 994 C C . ALA A 1 132 ? -93.46539 13.62454 11.15622 1.000 152.28120 252 ALA C C 1
ATOM 995 O O . ALA A 1 132 ? -94.13119 13.10460 12.05001 1.000 167.70509 252 ALA C O 1
ATOM 997 N N . LEU A 1 133 ? -93.99232 14.46929 10.28204 1.000 160.63156 253 LEU C N 1
ATOM 998 C CA . LEU A 1 133 ? -95.38986 14.86143 10.23039 1.000 164.14149 253 LEU C CA 1
ATOM 999 C C . LEU A 1 133 ? -96.05738 14.37697 8.95161 1.000 172.08378 253 LEU C C 1
ATOM 1000 O O . LEU A 1 133 ? -97.17482 14.79816 8.64298 1.000 177.65231 253 LEU C O 1
ATOM 1005 N N . GLY A 1 134 ? -95.37900 13.52010 8.19033 1.000 159.48642 254 GLY C N 1
ATOM 1006 C CA . GLY A 1 134 ? -95.91272 12.98425 6.94619 1.000 156.23766 254 GLY C CA 1
ATOM 1007 C C . GLY A 1 134 ? -95.83824 11.47068 6.85715 1.000 149.94524 254 GLY C C 1
ATOM 1008 O O . GLY A 1 134 ? -95.91500 10.77642 7.87026 1.000 153.80537 254 GLY C O 1
ATOM 1009 N N . GLY B 1 1 ? -57.66917 39.90738 28.13044 1.000 198.52422 121 GLY D N 1
ATOM 1010 C CA . GLY B 1 1 ? -56.47039 39.17503 27.75778 1.000 243.42123 121 GLY D CA 1
ATOM 1011 C C . GLY B 1 1 ? -55.22109 39.93336 28.14423 1.000 255.03699 121 GLY D C 1
ATOM 1012 O O . GLY B 1 1 ? -54.80400 40.78218 27.36173 1.000 257.03947 121 GLY D O 1
ATOM 1013 N N . PHE B 1 2 ? -54.47261 39.68204 29.21577 1.000 250.92937 122 PHE D N 1
ATOM 1014 C CA . PHE B 1 2 ? -54.08668 38.55946 30.08184 1.000 242.05868 122 PHE D CA 1
ATOM 1015 C C . PHE B 1 2 ? -53.36380 37.45734 29.31185 1.000 260.92647 122 PHE D C 1
ATOM 1016 O O . PHE B 1 2 ? -52.37226 36.92860 29.81072 1.000 248.98441 122 PHE D O 1
ATOM 1018 N N . ILE B 1 3 ? -53.71876 37.23545 28.04772 1.000 276.77398 123 ILE D N 1
ATOM 1019 C CA . ILE B 1 3 ? -52.99183 36.27746 27.21954 1.000 266.51580 123 ILE D CA 1
ATOM 1020 C C . ILE B 1 3 ? -52.84663 36.82721 25.80748 1.000 280.65308 123 ILE D C 1
ATOM 1021 O O . ILE B 1 3 ? -52.06108 36.30952 25.00859 1.000 292.85819 123 ILE D O 1
ATOM 1023 N N . THR B 1 4 ? -53.62495 37.85862 25.47371 1.000 295.18388 124 THR D N 1
ATOM 1024 C CA . THR B 1 4 ? -53.30424 38.63966 24.28580 1.000 282.32895 124 THR D CA 1
ATOM 1025 C C . THR B 1 4 ? -51.95280 39.31606 24.45366 1.000 241.95401 124 THR D C 1
ATOM 1026 O O . THR B 1 4 ? -51.13155 39.32884 23.52914 1.000 210.69832 124 THR D O 1
ATOM 1030 N N . ALA B 1 5 ? -51.69906 39.86500 25.64299 1.000 236.02724 125 ALA D N 1
ATOM 1031 C CA . ALA B 1 5 ? -50.42741 40.52555 25.90219 1.000 222.79677 125 ALA D CA 1
ATOM 1032 C C . ALA B 1 5 ? -49.28188 39.52372 25.98271 1.000 227.04044 125 ALA D C 1
ATOM 1033 O O . ALA B 1 5 ? -48.17612 39.81124 25.51754 1.000 227.55082 125 ALA D O 1
ATOM 1035 N N . LEU B 1 6 ? -49.52640 38.33780 26.55557 1.000 232.67656 126 LEU D N 1
ATOM 1036 C CA . LEU B 1 6 ? -48.42254 37.45076 26.92821 1.000 234.09625 126 LEU D CA 1
ATOM 1037 C C . LEU B 1 6 ? -47.62406 36.95525 25.72182 1.000 235.83717 126 LEU D C 1
ATOM 1038 O O . LEU B 1 6 ? -46.42577 37.27456 25.63641 1.000 265.97115 126 LEU D O 1
ATOM 1043 N N . PRO B 1 7 ? -48.18527 36.19020 24.76809 1.000 216.91584 127 PRO D N 1
ATOM 1044 C CA . PRO B 1 7 ? -47.41951 35.93837 23.53430 1.000 193.65986 127 PRO D CA 1
ATOM 1045 C C . PRO B 1 7 ? -47.05530 37.20341 22.77989 1.000 219.96310 127 PRO D C 1
ATOM 1046 O O . PRO B 1 7 ? -46.02638 37.22933 22.09246 1.000 219.40003 127 PRO D O 1
ATOM 1050 N N . GLY B 1 8 ? -47.87416 38.24922 22.87524 1.000 221.06822 128 GLY D N 1
ATOM 1051 C CA . GLY B 1 8 ? -47.54410 39.52241 22.26930 1.000 194.01224 128 GLY D CA 1
ATOM 1052 C C . GLY B 1 8 ? -46.29484 40.12162 22.87837 1.000 190.27213 128 GLY D C 1
ATOM 1053 O O . GLY B 1 8 ? -45.28640 40.29861 22.18857 1.000 177.75872 128 GLY D O 1
ATOM 1054 N N . MET B 1 9 ? -46.34703 40.41826 24.18120 1.000 197.58295 129 MET D N 1
ATOM 1055 C CA . MET B 1 9 ? -45.18891 40.96467 24.88059 1.000 181.97875 129 MET D CA 1
ATOM 1056 C C . MET B 1 9 ? -43.97198 40.05305 24.77837 1.000 163.22666 129 MET D C 1
ATOM 1057 O O . MET B 1 9 ? -42.84109 40.52829 24.92544 1.000 163.92396 129 MET D O 1
ATOM 1062 N N . ALA B 1 10 ? -44.17672 38.75844 24.52619 1.000 179.06778 130 ALA D N 1
ATOM 1063 C CA . ALA B 1 10 ? -43.05411 37.83844 24.37519 1.000 175.61998 130 ALA D CA 1
ATOM 1064 C C . ALA B 1 10 ? -42.23651 38.17340 23.13436 1.000 155.93729 130 ALA D C 1
ATOM 1065 O O . ALA B 1 10 ? -41.03407 38.44505 23.22146 1.000 175.82540 130 ALA D O 1
ATOM 1067 N N . SER B 1 11 ? -42.87697 38.15541 21.96304 1.000 154.52232 131 SER D N 1
ATOM 1068 C CA . SER B 1 11 ? -42.17457 38.49474 20.73009 1.000 164.40175 131 SER D CA 1
ATOM 1069 C C . SER B 1 11 ? -41.64770 39.92467 20.75977 1.000 165.95444 131 SER D C 1
ATOM 1070 O O . SER B 1 11 ? -40.60513 40.21369 20.15950 1.000 137.41436 131 SER D O 1
ATOM 1073 N N . VAL B 1 12 ? -42.34741 40.82666 21.45402 1.000 165.32126 132 VAL D N 1
ATOM 1074 C CA . VAL B 1 12 ? -41.86104 42.19654 21.61679 1.000 139.75623 132 VAL D CA 1
ATOM 1075 C C . VAL B 1 12 ? -40.49632 42.20031 22.29200 1.000 130.02338 132 VAL D C 1
ATOM 1076 O O . VAL B 1 12 ? -39.51049 42.70658 21.74874 1.000 117.04297 132 VAL D O 1
ATOM 1080 N N . PHE B 1 13 ? -40.41301 41.64424 23.48435 1.000 139.00292 133 PHE D N 1
ATOM 1081 C CA . PHE B 1 13 ? -39.14872 41.70070 24.19394 1.000 133.76707 133 PHE D CA 1
ATOM 1082 C C . PHE B 1 13 ? -38.25961 40.50462 23.89150 1.000 119.73629 133 PHE D C 1
ATOM 1083 O O . PHE B 1 13 ? -37.19222 40.36884 24.49755 1.000 147.17120 133 PHE D O 1
ATOM 1091 N N . LEU B 1 14 ? -38.67782 39.64493 22.95855 1.000 128.88971 134 LEU D N 1
ATOM 1092 C CA . LEU B 1 14 ? -37.72908 38.85717 22.18169 1.000 137.94648 134 LEU D CA 1
ATOM 1093 C C . LEU B 1 14 ? -37.09129 39.71476 21.09533 1.000 129.26560 134 LEU D C 1
ATOM 1094 O O . LEU B 1 14 ? -35.90741 39.54121 20.78581 1.000 125.00080 134 LEU D O 1
ATOM 1099 N N . LEU B 1 15 ? -37.85342 40.65303 20.52315 1.000 113.83847 135 LEU D N 1
ATOM 1100 C CA . LEU B 1 15 ? -37.28880 41.57147 19.53918 1.000 124.82783 135 LEU D CA 1
ATOM 1101 C C . LEU B 1 15 ? -36.26450 42.49934 20.17725 1.000 125.93419 135 LEU D C 1
ATOM 1102 O O . LEU B 1 15 ? -35.14833 42.64516 19.66483 1.000 98.33995 135 LEU D O 1
ATOM 1107 N N . MET B 1 16 ? -36.63750 43.15101 21.28590 1.000 120.72406 136 MET D N 1
ATOM 1108 C CA . MET B 1 16 ? -35.69357 43.98839 22.02147 1.000 113.27133 136 MET D CA 1
ATOM 1109 C C . MET B 1 16 ? -34.37524 43.26447 22.23346 1.000 117.61857 136 MET D C 1
ATOM 1110 O O . MET B 1 16 ? -33.29965 43.82627 22.00347 1.000 103.79821 136 MET D O 1
ATOM 1115 N N . THR B 1 17 ? -34.44806 42.00336 22.65963 1.000 99.46516 137 THR D N 1
ATOM 1116 C CA . THR B 1 17 ? -33.25980 41.16603 22.75262 1.000 124.45260 137 THR D CA 1
ATOM 1117 C C . THR B 1 17 ? -32.45936 41.20925 21.45881 1.000 129.42228 137 THR D C 1
ATOM 1118 O O . THR B 1 17 ? -31.27334 41.54885 21.46079 1.000 138.44219 137 THR D O 1
ATOM 1122 N N . ILE B 1 18 ? -33.11004 40.89002 20.33627 1.000 120.08205 138 ILE D N 1
ATOM 1123 C CA . ILE B 1 18 ? -32.42088 40.85084 19.04586 1.000 127.06523 138 ILE D CA 1
ATOM 1124 C C . ILE B 1 18 ? -31.71072 42.17175 18.78197 1.000 120.37141 138 ILE D C 1
ATOM 1125 O O . ILE B 1 18 ? -30.48534 42.22182 18.62801 1.000 121.37596 138 ILE D O 1
ATOM 1130 N N . ILE B 1 19 ? -32.47246 43.26650 18.75662 1.000 125.59183 139 ILE D N 1
ATOM 1131 C CA . ILE B 1 19 ? -31.89927 44.56164 18.39583 1.000 158.72850 139 ILE D CA 1
ATOM 1132 C C . ILE B 1 19 ? -30.83963 44.98250 19.41029 1.000 144.58467 139 ILE D C 1
ATOM 1133 O O . ILE B 1 19 ? -29.75427 45.44961 19.04215 1.000 113.82547 139 ILE D O 1
ATOM 1138 N N . PHE B 1 20 ? -31.12889 44.80877 20.70313 1.000 119.35791 140 PHE D N 1
ATOM 1139 C CA . PHE B 1 20 ? -30.13802 45.14592 21.72070 1.000 95.25564 140 PHE D CA 1
ATOM 1140 C C . PHE B 1 20 ? -28.90413 44.26222 21.60845 1.000 106.79804 140 PHE D C 1
ATOM 1141 O O . PHE B 1 20 ? -27.78325 44.71528 21.86875 1.000 126.19066 140 PHE D O 1
ATOM 1149 N N . TYR B 1 21 ? -29.08787 42.99667 21.22501 1.000 99.27595 141 TYR D N 1
ATOM 1150 C CA . TYR B 1 21 ? -27.96120 42.07165 21.19002 1.000 120.99766 141 TYR D CA 1
ATOM 1151 C C . TYR B 1 21 ? -27.11543 42.30340 19.94265 1.000 135.30221 141 TYR D C 1
ATOM 1152 O O . TYR B 1 21 ? -25.88075 42.28341 20.02051 1.000 164.51959 141 TYR D O 1
ATOM 1161 N N . ILE B 1 22 ? -27.75456 42.53727 18.79089 1.000 107.35047 142 ILE D N 1
ATOM 1162 C CA . ILE B 1 22 ? -26.99743 42.87966 17.58837 1.000 128.25293 142 ILE D CA 1
ATOM 1163 C C . ILE B 1 22 ? -26.07791 44.05921 17.86731 1.000 123.61270 142 ILE D C 1
ATOM 1164 O O . ILE B 1 22 ? -24.86555 43.98680 17.65033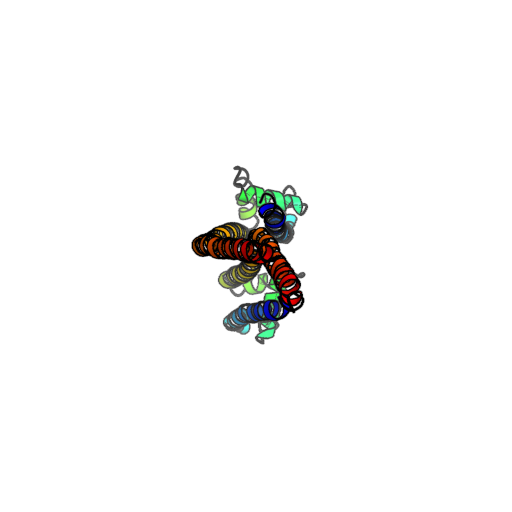 1.000 127.76947 142 ILE D O 1
ATOM 1169 N N . GLY B 1 23 ? -26.64069 45.15251 18.37952 1.000 126.77602 143 GLY D N 1
ATOM 1170 C CA . GLY B 1 23 ? -25.81937 46.28575 18.77182 1.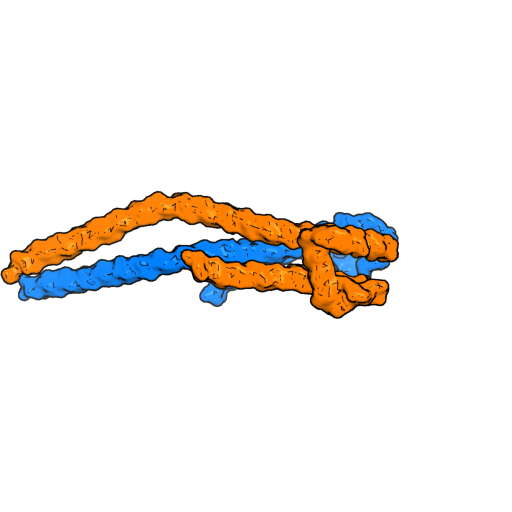000 140.31782 143 GLY D CA 1
ATOM 1171 C C . GLY B 1 23 ? -24.69945 45.90250 19.71469 1.000 133.33205 143 GLY D C 1
ATOM 1172 O O . GLY B 1 23 ? -23.57315 46.39210 19.58671 1.000 138.77839 143 GLY D O 1
ATOM 1173 N N . ALA B 1 24 ? -24.99174 45.01388 20.67120 1.000 125.66225 144 ALA D N 1
ATOM 1174 C CA . ALA B 1 24 ? -23.95679 44.53516 21.58108 1.000 119.78749 144 ALA D CA 1
ATOM 1175 C C . ALA B 1 24 ? -22.82059 43.85369 20.83304 1.000 124.98570 144 ALA D C 1
ATOM 1176 O O . ALA B 1 24 ? -21.66107 43.92955 21.25886 1.000 154.65592 144 ALA D O 1
ATOM 1178 N N . VAL B 1 25 ? -23.12892 43.18629 19.72211 1.000 108.91808 145 VAL D N 1
ATOM 1179 C CA . VAL B 1 25 ? -22.07976 42.59661 18.89849 1.000 128.94705 145 VAL D CA 1
ATOM 1180 C C . VAL B 1 25 ? -21.22375 43.69017 18.27453 1.000 130.33047 145 VAL D C 1
ATOM 1181 O O . VAL B 1 25 ? -20.00479 43.72653 18.46869 1.000 138.91999 145 VAL D O 1
ATOM 1185 N N . ILE B 1 26 ? -21.85420 44.60492 17.52904 1.000 123.77182 146 ILE D N 1
ATOM 1186 C CA . ILE B 1 26 ? -21.11146 45.69227 16.89249 1.000 128.54562 146 ILE D CA 1
ATOM 1187 C C . ILE B 1 26 ? -20.34688 46.50299 17.92795 1.000 149.65839 146 ILE D C 1
ATOM 1188 O O . ILE B 1 26 ? -19.17701 46.85416 17.72061 1.000 151.85216 146 ILE D O 1
ATOM 1193 N N . ALA B 1 27 ? -20.99436 46.82164 19.05239 1.000 129.66242 147 ALA D N 1
ATOM 1194 C CA . ALA B 1 27 ? -20.30639 47.53841 20.12007 1.000 114.53517 147 ALA D CA 1
ATOM 1195 C C . ALA B 1 27 ? -19.03518 46.80542 20.50548 1.000 120.89955 147 ALA D C 1
ATOM 1196 O O . ALA B 1 27 ? -17.94724 47.38842 20.55901 1.000 133.16477 147 ALA D O 1
ATOM 1198 N N . THR B 1 28 ? -19.15137 45.49736 20.71559 1.000 120.66202 148 THR D N 1
ATOM 1199 C CA . THR B 1 28 ? -18.03018 44.76192 21.25856 1.000 120.31152 148 THR D CA 1
ATOM 1200 C C . THR B 1 28 ? -17.07040 44.53795 20.09242 1.000 113.83587 148 THR D C 1
ATOM 1201 O O . THR B 1 28 ? -15.84684 44.55856 20.25241 1.000 123.70027 148 THR D O 1
ATOM 1205 N N . LYS B 1 29 ? -17.64111 44.31978 18.89393 1.000 132.30747 149 LYS D N 1
ATOM 1206 C CA . LYS B 1 29 ? -16.85263 44.00215 17.70600 1.000 160.17765 149 LYS D CA 1
ATOM 1207 C C . LYS B 1 29 ? -15.84006 45.08321 17.38061 1.000 144.31019 149 LYS D C 1
ATOM 1208 O O . LYS B 1 29 ? -14.87461 44.81508 16.66620 1.000 160.28373 149 LYS D O 1
ATOM 1210 N N . LEU B 1 30 ? -16.04523 46.30934 17.84972 1.000 138.10510 150 LEU D N 1
ATOM 1211 C CA . LEU B 1 30 ? -15.12298 47.38597 17.52065 1.000 169.89252 150 LEU D CA 1
ATOM 1212 C C . LEU B 1 30 ? -14.64171 48.19015 18.70202 1.000 144.17240 150 LEU D C 1
ATOM 1213 O O . LEU B 1 30 ? -13.60925 48.85212 18.56324 1.000 146.33399 150 LEU D O 1
ATOM 1218 N N . PHE B 1 31 ? -15.36048 48.21070 19.83040 1.000 128.83313 151 PHE D N 1
ATOM 1219 C CA . PHE B 1 31 ? -14.85542 48.91360 21.00061 1.000 123.65746 151 PHE D CA 1
ATOM 1220 C C . PHE B 1 31 ? -14.20223 48.00174 22.02956 1.000 130.64548 151 PHE D C 1
ATOM 1221 O O . PHE B 1 31 ? -13.45193 48.50237 22.87265 1.000 154.83669 151 PHE D O 1
ATOM 1229 N N . ALA B 1 32 ? -14.50147 46.69646 22.02324 1.000 147.46857 152 ALA D N 1
ATOM 1230 C CA . ALA B 1 32 ? -13.92283 45.79980 23.02452 1.000 143.02759 152 ALA D CA 1
ATOM 1231 C C . ALA B 1 32 ? -12.40277 45.81391 22.99287 1.000 164.78721 152 ALA D C 1
ATOM 1232 O O . ALA B 1 32 ? -11.75989 45.52722 24.01078 1.000 145.39967 152 ALA D O 1
ATOM 1234 N N . ALA B 1 33 ? -11.81651 46.12377 21.83445 1.000 175.29385 153 ALA D N 1
ATOM 1235 C CA . ALA B 1 33 ? -10.36556 46.17157 21.70485 1.000 179.24763 153 ALA D CA 1
ATOM 1236 C C . ALA B 1 33 ? -9.74129 47.01682 22.80685 1.000 174.93800 153 ALA D C 1
ATOM 1237 O O . ALA B 1 33 ? -8.94546 46.52548 23.61203 1.000 170.02880 153 ALA D O 1
ATOM 1239 N N . SER B 1 34 ? -10.11862 48.28907 22.87810 1.000 163.70260 154 SER D N 1
ATOM 1240 C CA . SER B 1 34 ? -9.46443 49.21867 23.77928 1.000 150.41415 154 SER D CA 1
ATOM 1241 C C . SER B 1 34 ? -10.28189 49.56779 25.01173 1.000 149.18048 154 SER D C 1
ATOM 1242 O O . SER B 1 34 ? -9.75112 50.23703 25.90905 1.000 201.33006 154 SER D O 1
ATOM 1245 N N . PHE B 1 35 ? -11.54778 49.15185 25.09331 1.000 132.93507 155 PHE D N 1
ATOM 1246 C CA . PHE B 1 35 ? -12.34631 49.37057 26.29897 1.000 129.83333 155 PHE D CA 1
ATOM 1247 C C . PHE B 1 35 ? -12.96502 48.06739 26.80967 1.000 154.51724 155 PHE D C 1
ATOM 1248 O O . PHE B 1 35 ? -14.18617 47.88144 26.74988 1.000 164.57897 155 PHE D O 1
ATOM 1256 N N . PRO B 1 36 ? -12.14993 47.16253 27.36768 1.000 169.32687 156 PRO D N 1
ATOM 1257 C CA . PRO B 1 36 ? -12.72627 45.90374 27.87517 1.000 148.08510 156 PRO D CA 1
ATOM 1258 C C . PRO B 1 36 ? -13.56678 46.04293 29.13952 1.000 163.13709 156 PRO D C 1
ATOM 1259 O O . PRO B 1 36 ? -14.59398 45.36409 29.23652 1.000 203.22855 156 PRO D O 1
ATOM 1263 N N . ASP B 1 37 ? -13.15990 46.86651 30.11933 1.000 173.82493 157 ASP D N 1
ATOM 1264 C CA . ASP B 1 37 ? -13.82816 46.88809 31.42751 1.000 189.18459 157 ASP D CA 1
ATOM 1265 C C . ASP B 1 37 ? -15.33858 46.85797 31.30213 1.000 195.97690 157 ASP D C 1
ATOM 1266 O O . ASP B 1 37 ? -16.01927 46.14494 32.04726 1.000 244.49832 157 ASP D O 1
ATOM 1271 N N . TRP B 1 38 ? -15.89283 47.64795 30.38055 1.000 214.70817 158 TRP D N 1
ATOM 1272 C CA . TRP B 1 38 ? -17.34271 47.60722 30.29061 1.000 214.95423 158 TRP D CA 1
ATOM 1273 C C . TRP B 1 38 ? -17.86943 47.75806 28.85719 1.000 191.17067 158 TRP D C 1
ATOM 1274 O O . TRP B 1 38 ? -19.04780 48.07924 28.67050 1.000 194.18940 158 TRP D O 1
ATOM 1285 N N . PHE B 1 39 ? -17.03581 47.46054 27.84904 1.000 174.05303 159 PHE D N 1
ATOM 1286 C CA . PHE B 1 39 ? -17.42079 46.90429 26.53605 1.000 152.88588 159 PHE D CA 1
ATOM 1287 C C . PHE B 1 39 ? -16.65426 45.61574 26.25042 1.000 172.01775 159 PHE D C 1
ATOM 1288 O O . PHE B 1 39 ? -16.10173 45.43200 25.16708 1.000 146.85309 159 PHE D O 1
ATOM 1296 N N . GLY B 1 40 ? -16.65272 44.68216 27.19730 1.000 209.25810 160 GLY D N 1
ATOM 1297 C CA . GLY B 1 40 ? -15.79005 43.52179 27.20643 1.000 211.23525 160 GLY D CA 1
ATOM 1298 C C . GLY B 1 40 ? -16.53692 42.30569 26.67169 1.000 204.00250 160 GLY D C 1
ATOM 1299 O O . GLY B 1 40 ? -16.55334 42.08114 25.44846 1.000 189.03562 160 GLY D O 1
ATOM 1300 N N . ASP B 1 41 ? -17.12294 41.49520 27.55558 1.000 219.83480 161 ASP D N 1
ATOM 1301 C CA . ASP B 1 41 ? -17.85916 40.36938 27.01411 1.000 195.14912 161 ASP D CA 1
ATOM 1302 C C . ASP B 1 41 ? -19.10952 40.98955 26.36633 1.000 184.87552 161 ASP D C 1
ATOM 1303 O O . ASP B 1 41 ? -19.44339 42.16261 26.59948 1.000 181.91614 161 ASP D O 1
ATOM 1308 N N . LEU B 1 42 ? -19.81830 40.20237 25.56107 1.000 181.18052 162 LEU D N 1
ATOM 1309 C CA . LEU B 1 42 ? -20.91964 40.76711 24.78626 1.000 150.39401 162 LEU D CA 1
ATOM 1310 C C . LEU B 1 42 ? -21.97645 41.40969 25.67828 1.000 134.72207 162 LEU D C 1
ATOM 1311 O O . LEU B 1 42 ? -22.30817 42.58981 25.51205 1.000 165.15837 162 LEU D O 1
ATOM 1316 N N . GLY B 1 43 ? -22.51031 40.65127 26.63596 1.000 144.59054 163 GLY D N 1
ATOM 1317 C CA . GLY B 1 43 ? -23.54419 41.17442 27.51230 1.000 154.24406 163 GLY D CA 1
ATOM 1318 C C . GLY B 1 43 ? -23.10137 42.36758 28.32907 1.000 156.63599 163 GLY D C 1
ATOM 1319 O O . GLY B 1 43 ? -23.93748 43.17318 28.75166 1.000 139.65988 163 GLY D O 1
ATOM 1320 N N . LEU B 1 44 ? -21.79827 42.49750 28.56006 1.000 176.16312 164 LEU D N 1
ATOM 1321 C CA . LEU B 1 44 ? -21.27474 43.64573 29.28599 1.000 168.59826 164 LEU D CA 1
ATOM 1322 C C . LEU B 1 44 ? -21.49554 44.93162 28.49930 1.000 170.63005 164 LEU D C 1
ATOM 1323 O O . LEU B 1 44 ? -22.05930 45.90093 29.02070 1.000 151.81315 164 LEU D O 1
ATOM 1328 N N . SER B 1 45 ? -21.05931 44.95733 27.23679 1.000 168.74192 165 SER D N 1
ATOM 1329 C CA . SER B 1 45 ? -21.38849 46.08393 26.37111 1.000 158.42312 165 SER D CA 1
ATOM 1330 C C . SER B 1 45 ? -22.89603 46.20179 26.18419 1.000 136.96920 165 SER D C 1
ATOM 1331 O O . SER B 1 45 ? -23.43984 47.31160 26.16010 1.000 140.28769 165 SER D O 1
ATOM 1334 N N . ALA B 1 46 ? -23.58798 45.06411 26.06302 1.000 127.64461 166 ALA D N 1
ATOM 1335 C CA . ALA B 1 46 ? -25.04395 45.07776 25.96019 1.000 114.28875 166 ALA D CA 1
ATOM 1336 C C . ALA B 1 46 ? -25.67382 45.84411 27.11290 1.000 127.26089 166 ALA D C 1
ATOM 1337 O O . ALA B 1 46 ? -26.59520 46.64224 26.90787 1.000 119.33417 166 ALA D O 1
ATOM 1339 N N . TYR B 1 47 ? -25.19454 45.60982 28.33604 1.000 132.44574 167 TYR D N 1
ATOM 1340 C CA . TYR B 1 47 ? -25.71060 46.34753 29.48307 1.000 137.23827 167 TYR D CA 1
ATOM 1341 C C . TYR B 1 47 ? -25.49461 47.84361 29.31540 1.000 148.25041 167 TYR D C 1
ATOM 1342 O O . TYR B 1 47 ? -26.43555 48.63810 29.41443 1.000 141.29663 167 TYR D O 1
ATOM 1351 N N . THR B 1 48 ? -24.24497 48.24657 29.08882 1.000 155.86017 168 THR D N 1
ATOM 1352 C CA . THR B 1 48 ? -23.93773 49.66561 28.96399 1.000 140.73842 168 THR D CA 1
ATOM 1353 C C . THR B 1 48 ? -24.72898 50.30321 27.83036 1.000 138.29214 168 THR D C 1
ATOM 1354 O O . THR B 1 48 ? -25.22695 51.42517 27.96890 1.000 153.12501 168 THR D O 1
ATOM 1358 N N . LEU B 1 49 ? -24.87219 49.59353 26.70834 1.000 139.64308 169 LEU D N 1
ATOM 1359 C CA . LEU B 1 49 ? -25.76440 50.04660 25.64744 1.000 118.65495 169 LEU D CA 1
ATOM 1360 C C . LEU B 1 49 ? -27.15805 50.32452 26.18180 1.000 127.81875 169 LEU D C 1
ATOM 1361 O O . LEU B 1 49 ? -27.83433 51.25123 25.71965 1.000 147.73470 169 LEU D O 1
ATOM 1366 N N . PHE B 1 50 ? -27.59354 49.54413 27.16567 1.000 128.84028 170 PHE D N 1
ATOM 1367 C CA . PHE B 1 50 ? -28.91260 49.69561 27.75709 1.000 154.64225 170 PHE D CA 1
ATOM 1368 C C . PHE B 1 50 ? -28.83501 50.68631 28.91406 1.000 143.64818 170 PHE D C 1
ATOM 1369 O O . PHE B 1 50 ? -29.76869 51.47122 29.12457 1.000 161.15024 170 PHE D O 1
ATOM 1377 N N . GLN B 1 51 ? -27.69500 50.71506 29.61611 1.000 132.81450 171 GLN D N 1
ATOM 1378 C CA . GLN B 1 51 ? -27.42254 51.80853 30.54232 1.000 152.04128 171 GLN D CA 1
ATOM 1379 C C . GLN B 1 51 ? -27.37882 53.14504 29.80957 1.000 157.95347 171 GLN D C 1
ATOM 1380 O O . GLN B 1 51 ? -27.82365 54.16849 30.34070 1.000 145.39237 171 GLN D O 1
ATOM 1386 N N . ILE B 1 52 ? -26.84043 53.15881 28.58846 1.000 161.66834 172 ILE D N 1
ATOM 1387 C CA . ILE B 1 52 ? -26.90186 54.36846 27.77297 1.000 140.72669 172 ILE D CA 1
ATOM 1388 C C . ILE B 1 52 ? -28.35030 54.74664 27.49494 1.000 141.60772 172 ILE D C 1
ATOM 1389 O O . ILE B 1 52 ? -28.72305 55.92489 27.55359 1.000 137.28908 172 ILE D O 1
ATOM 1394 N N . MET B 1 53 ? -29.19243 53.75198 27.20559 1.000 150.06205 173 MET D N 1
ATOM 1395 C CA . MET B 1 53 ? -30.58339 54.02870 26.86261 1.000 137.71510 173 MET D CA 1
ATOM 1396 C C . MET B 1 53 ? -31.36665 54.54699 28.06502 1.000 145.83370 173 MET D C 1
ATOM 1397 O O . MET B 1 53 ? -32.11937 55.51981 27.94930 1.000 148.16501 173 MET D O 1
ATOM 1402 N N . THR B 1 54 ? -31.20998 53.91112 29.22769 1.000 156.35836 174 THR D N 1
ATOM 1403 C CA . THR B 1 54 ? -31.96669 54.29567 30.41856 1.000 163.15308 174 THR D CA 1
ATOM 1404 C C . THR B 1 54 ? -31.35777 55.46903 31.17942 1.000 155.52791 174 THR D C 1
ATOM 1405 O O . THR B 1 54 ? -31.91230 55.87856 32.20457 1.000 165.58155 174 THR D O 1
ATOM 1409 N N . LEU B 1 55 ? -30.22452 55.98000 30.71349 1.000 173.52698 175 LEU D N 1
ATOM 1410 C CA . LEU B 1 55 ? -29.68433 57.30973 30.97345 1.000 191.19861 175 LEU D CA 1
ATOM 1411 C C . LEU B 1 55 ? -29.06158 57.55366 32.34897 1.000 208.78767 175 LEU D C 1
ATOM 1412 O O . LEU B 1 55 ? -28.30148 58.51641 32.47674 1.000 222.81104 175 LEU D O 1
ATOM 1417 N N . ASP B 1 56 ? -29.46277 56.84150 33.41383 1.000 219.41070 176 ASP D N 1
ATOM 1418 C CA . ASP B 1 56 ? -28.70793 56.64069 34.66578 1.000 218.23714 176 ASP D CA 1
ATOM 1419 C C . ASP B 1 56 ? -27.30151 57.24883 34.71091 1.000 220.90790 176 ASP D C 1
ATOM 1420 O O . ASP B 1 56 ? -26.34064 56.50034 34.90308 1.000 209.83565 176 ASP D O 1
ATOM 1425 N N . ASP B 1 57 ? -27.11883 58.50934 34.31205 1.000 251.77995 177 ASP D N 1
ATOM 1426 C CA . ASP B 1 57 ? -26.03286 59.38199 34.77517 1.000 245.33233 177 ASP D CA 1
ATOM 1427 C C . ASP B 1 57 ? -24.61008 58.84370 34.61290 1.000 217.94484 177 ASP D C 1
ATOM 1428 O O . ASP B 1 57 ? -23.64713 59.61542 34.66667 1.000 208.90566 177 ASP D O 1
ATOM 1433 N N . TRP B 1 58 ? -24.46156 57.54314 34.36799 1.000 204.98014 178 TRP D N 1
ATOM 1434 C CA . TRP B 1 58 ? -23.16144 56.93223 34.13383 1.000 183.53370 178 TRP D CA 1
ATOM 1435 C C . TRP B 1 58 ? -22.94518 56.66416 32.66000 1.000 176.78789 178 TRP D C 1
ATOM 1436 O O . TRP B 1 58 ? -21.83787 56.28960 32.25940 1.000 178.08314 178 TRP D O 1
ATOM 1438 N N . SER B 1 59 ? -23.99972 56.83396 31.86132 1.000 181.92068 179 SER D N 1
ATOM 1439 C CA . SER B 1 59 ? -23.86273 56.92686 30.41821 1.000 174.53311 179 SER D CA 1
ATOM 1440 C C . SER B 1 59 ? -23.13578 58.20364 30.01405 1.000 180.03737 179 SER D C 1
ATOM 1441 O O . SER B 1 59 ? -22.57087 58.27564 28.91727 1.000 196.02339 179 SER D O 1
ATOM 1444 N N . ASP B 1 60 ? -23.15009 59.22628 30.86969 1.000 180.24154 180 ASP D N 1
ATOM 1445 C CA . ASP B 1 60 ? -22.34127 60.40721 30.59232 1.000 194.19481 180 ASP D CA 1
ATOM 1446 C C . ASP B 1 60 ? -20.87820 60.16835 30.95582 1.000 195.27463 180 ASP D C 1
ATOM 1447 O O . ASP B 1 60 ? -19.97379 60.62916 30.25034 1.000 173.76131 180 ASP D O 1
ATOM 1449 N N . GLY B 1 61 ? -20.62427 59.44283 32.04677 1.000 187.01081 181 GLY D N 1
ATOM 1450 C CA . GLY B 1 61 ? -19.28684 59.01363 32.40720 1.000 180.49794 181 GLY D CA 1
ATOM 1451 C C . GLY B 1 61 ? -18.72784 57.88427 31.57457 1.000 171.00272 181 GLY D C 1
ATOM 1452 O O . GLY B 1 61 ? -17.63665 57.39527 31.86715 1.000 176.49760 181 GLY D O 1
ATOM 1453 N N . ILE B 1 62 ? -19.45511 57.45466 30.54773 1.000 163.00606 182 ILE D N 1
ATOM 1454 C CA . ILE B 1 62 ? -19.01163 56.43441 29.60314 1.000 175.97381 182 ILE D CA 1
ATOM 1455 C C . ILE B 1 62 ? -18.72974 57.01128 28.21689 1.000 171.52522 182 ILE D C 1
ATOM 1456 O O . ILE B 1 62 ? -17.66925 56.76483 27.64443 1.000 191.50340 182 ILE D O 1
ATOM 1461 N N . VAL B 1 63 ? -19.68197 57.75437 27.64899 1.000 182.95336 183 VAL D N 1
ATOM 1462 C CA . VAL B 1 63 ? -19.68849 57.95617 26.20844 1.000 192.79763 183 VAL D CA 1
ATOM 1463 C C . VAL B 1 63 ? -18.55494 58.88069 25.80341 1.000 192.36612 183 VAL D C 1
ATOM 1464 O O . VAL B 1 63 ? -17.91858 58.68046 24.76346 1.000 199.80368 183 VAL D O 1
ATOM 1468 N N . ARG B 1 64 ? -18.25812 59.88068 26.64079 1.000 166.96303 184 ARG D N 1
ATOM 1469 C CA . ARG B 1 64 ? -17.28855 60.89998 26.24457 1.000 166.17479 184 ARG D CA 1
ATOM 1470 C C . ARG B 1 64 ? -15.87633 60.34910 26.11526 1.000 192.82581 184 ARG D C 1
ATOM 1471 O O . ARG B 1 64 ? -15.20578 60.67704 25.12059 1.000 205.23787 184 ARG D O 1
ATOM 1473 N N . PRO B 1 65 ? -15.35246 59.54099 27.04746 1.000 198.10248 185 PRO D N 1
ATOM 1474 C CA . PRO B 1 65 ? -14.01958 58.96606 26.80048 1.000 161.52401 185 PRO D CA 1
ATOM 1475 C C . PRO B 1 65 ? -13.99594 58.01823 25.61948 1.000 160.92373 185 PRO D C 1
ATOM 1476 O O . PRO B 1 65 ? -13.04896 58.05717 24.82549 1.000 150.79005 185 PRO D O 1
ATOM 1480 N N . VAL B 1 66 ? -15.01086 57.16346 25.48126 1.000 169.61810 186 VAL D N 1
ATOM 1481 C CA . VAL B 1 66 ? -15.10812 56.31498 24.29857 1.000 166.84293 186 VAL D CA 1
ATOM 1482 C C . VAL B 1 66 ? -15.19509 57.17368 23.04447 1.000 162.56629 186 VAL D C 1
ATOM 1483 O O . VAL B 1 66 ? -14.57996 56.86604 22.01575 1.000 130.92758 186 VAL D O 1
ATOM 1487 N N . MET B 1 67 ? -15.95567 58.26942 23.11450 1.000 197.12965 187 MET D N 1
ATOM 1488 C CA . MET B 1 67 ? -16.02158 59.20686 21.99798 1.000 192.44979 187 MET D CA 1
ATOM 1489 C C . MET B 1 67 ? -14.69225 59.92402 21.79418 1.000 168.20298 187 MET D C 1
ATOM 1490 O O . MET B 1 67 ? -14.31252 60.22834 20.65758 1.000 137.88786 187 MET D O 1
ATOM 1495 N N . GLN B 1 68 ? -13.97693 60.20944 22.88253 1.000 186.36705 188 GLN D N 1
ATOM 1496 C CA . GLN B 1 68 ? -12.65875 60.83100 22.77883 1.000 189.23448 188 GLN D CA 1
ATOM 1497 C C . GLN B 1 68 ? -11.65926 59.91158 22.08957 1.000 165.21996 188 GLN D C 1
ATOM 1498 O O . GLN B 1 68 ? -11.04403 60.28006 21.08196 1.000 148.38695 188 GLN D O 1
ATOM 1504 N N . VAL B 1 69 ? -11.47089 58.71138 22.63850 1.000 175.87939 189 VAL D N 1
ATOM 1505 C CA . VAL B 1 69 ? -10.44770 57.80266 22.12551 1.000 165.60319 189 VAL D CA 1
ATOM 1506 C C . VAL B 1 69 ? -10.75966 57.41520 20.68588 1.000 165.86548 189 VAL D C 1
ATOM 1507 O O . VAL B 1 69 ? -9.98059 57.68867 19.76588 1.000 186.63745 189 VAL D O 1
ATOM 1511 N N . TYR B 1 70 ? -11.90538 56.76946 20.47114 1.000 187.64961 190 TYR D N 1
ATOM 1512 C CA . TYR B 1 70 ? -12.40617 56.55398 19.12201 1.000 169.61041 190 TYR D CA 1
ATOM 1513 C C . TYR B 1 70 ? -13.29325 57.72691 18.73312 1.000 154.28946 190 TYR D C 1
ATOM 1514 O O . TYR B 1 70 ? -14.40364 57.85004 19.26868 1.000 148.01795 190 TYR D O 1
ATOM 1523 N N . PRO B 1 71 ? -12.86337 58.60156 17.82494 1.000 158.52355 191 PRO D N 1
ATOM 1524 C CA . PRO B 1 71 ? -13.80628 59.55504 17.23586 1.000 146.86907 191 PRO D CA 1
ATOM 1525 C C . PRO B 1 71 ? -14.70158 58.81476 16.26352 1.000 163.17687 191 PRO D C 1
ATOM 1526 O O . PRO B 1 71 ? -14.51139 57.61234 16.05700 1.000 169.91680 191 PRO D O 1
ATOM 1530 N N . TYR B 1 72 ? -15.67338 59.49668 15.66588 1.000 134.75355 192 TYR D N 1
ATOM 1531 C CA . TYR B 1 72 ? -16.64531 58.88150 14.76742 1.000 148.21119 192 TYR D CA 1
ATOM 1532 C C . TYR B 1 72 ? -17.43025 57.75492 15.43558 1.000 143.96603 192 TYR D C 1
ATOM 1533 O O . TYR B 1 72 ? -18.12578 56.99957 14.74751 1.000 139.03795 192 TYR D O 1
ATOM 1542 N N . ALA B 1 73 ? -17.33374 57.61489 16.76130 1.000 139.39900 193 ALA D N 1
ATOM 1543 C CA . ALA B 1 73 ? -18.09097 56.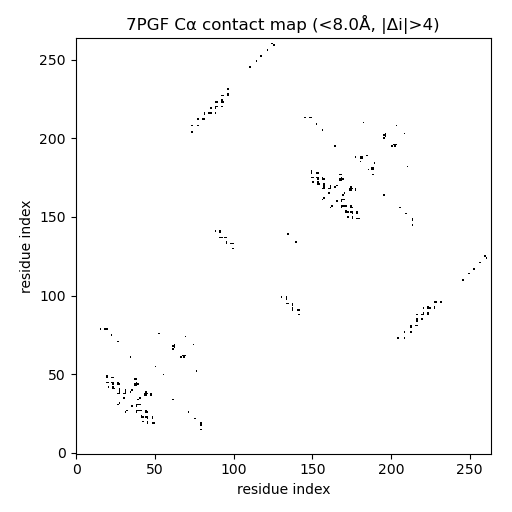59079 17.46866 1.000 101.72422 193 ALA D CA 1
ATOM 1544 C C . ALA B 1 73 ? -19.56070 56.95020 17.59014 1.000 117.98016 193 ALA D C 1
ATOM 1545 O O . ALA B 1 73 ? -20.39756 56.05500 17.75264 1.000 131.91913 193 ALA D O 1
ATOM 1547 N N . TRP B 1 74 ? -19.88526 58.24069 17.51411 1.000 112.43047 194 TRP D N 1
ATOM 1548 C CA . TRP B 1 74 ? -21.27179 58.66819 17.40812 1.000 114.37071 194 TRP D CA 1
ATOM 1549 C C . TRP B 1 74 ? -21.96813 58.04441 16.20803 1.000 116.45101 194 TRP D C 1
ATOM 1550 O O . TRP B 1 74 ? -23.19755 57.91897 16.21147 1.000 88.99017 194 TRP D O 1
ATOM 1561 N N . LEU B 1 75 ? -21.21044 57.63273 15.19317 1.000 108.58646 195 LEU D N 1
ATOM 1562 C CA . LEU B 1 75 ? -21.75904 56.90480 14.05497 1.000 117.37841 195 LEU D CA 1
ATOM 1563 C C . LEU B 1 75 ? -22.19465 55.51016 14.40719 1.000 106.41635 195 LEU D C 1
ATOM 1564 O O . LEU B 1 75 ? -22.57572 54.74284 13.51742 1.000 128.94495 195 LEU D O 1
ATOM 1569 N N . PHE B 1 76 ? -22.13322 55.14146 15.67936 1.000 85.96255 196 PHE D N 1
ATOM 1570 C CA . PHE B 1 76 ? -22.79358 53.93924 16.15697 1.000 101.43331 196 PHE D CA 1
ATOM 1571 C C . PHE B 1 76 ? -23.77734 54.25998 17.26802 1.000 104.48561 196 PHE D C 1
ATOM 1572 O O . PHE B 1 76 ? -24.91835 53.79021 17.23492 1.000 100.91099 196 PHE D O 1
ATOM 1580 N N . PHE B 1 77 ? -23.38471 55.10563 18.22463 1.000 86.02751 197 PHE D N 1
ATOM 1581 C CA . PHE B 1 77 ? -24.26344 55.37388 19.35765 1.000 104.52259 197 PHE D CA 1
ATOM 1582 C C . PHE B 1 77 ? -25.52993 56.09287 18.91704 1.000 115.60215 197 PHE D C 1
ATOM 1583 O O . PHE B 1 77 ? -26.63219 55.72576 19.33635 1.000 92.77587 197 PHE D O 1
ATOM 1591 N N . VAL B 1 78 ? -25.40181 57.09104 18.05045 1.000 114.88353 198 VAL D N 1
ATOM 1592 C CA . VAL B 1 78 ? -26.56985 57.81665 17.55732 1.000 112.44889 198 VAL D CA 1
ATOM 1593 C C . VAL B 1 78 ? -27.47364 56.89052 16.74736 1.000 107.33749 198 VAL D C 1
ATOM 1594 O O . VAL B 1 78 ? -28.65791 56.76078 17.09075 1.000 99.35339 198 VAL D O 1
ATOM 1598 N N . PRO B 1 79 ? -26.99252 56.22613 15.68497 1.000 95.21696 199 PRO D N 1
ATOM 1599 C CA . PRO B 1 79 ? -27.91867 55.39058 14.90374 1.000 108.58131 199 PRO D CA 1
ATOM 1600 C C . PRO B 1 79 ? -28.57165 54.28455 15.71198 1.000 112.40515 199 PRO D C 1
ATOM 1601 O O . PRO B 1 79 ? -29.76088 54.00408 15.51056 1.000 115.11039 199 PRO D O 1
ATOM 1605 N N . PHE B 1 80 ? -27.84173 53.66303 16.64000 1.000 75.06969 200 PHE D N 1
ATOM 1606 C CA . PHE B 1 80 ? -28.40892 52.52689 17.35503 1.000 104.14379 200 PHE D CA 1
ATOM 1607 C C . PHE B 1 80 ? -29.50197 53.01707 18.30327 1.000 107.02229 200 PHE D C 1
ATOM 1608 O O . PHE B 1 80 ? -30.56947 52.39969 18.39956 1.000 124.04689 200 PHE D O 1
ATOM 1616 N N . ILE B 1 81 ? -29.27732 54.15911 18.96322 1.000 80.83105 201 ILE D N 1
ATOM 1617 C CA . ILE B 1 81 ? -30.32993 54.76937 19.76763 1.000 98.43682 201 ILE D CA 1
ATOM 1618 C C . ILE B 1 81 ? -31.54832 55.07464 18.90926 1.000 111.95739 201 ILE D C 1
ATOM 1619 O O . ILE B 1 81 ? -32.68805 54.82126 19.31515 1.000 130.27661 201 ILE D O 1
ATOM 1624 N N . MET B 1 82 ? -31.33015 55.62781 17.71237 1.000 87.93367 202 MET D N 1
ATOM 1625 C CA . MET B 1 82 ? -32.45619 55.88976 16.82154 1.000 97.77040 202 MET D CA 1
ATOM 1626 C C . MET B 1 82 ? -33.25766 54.62484 16.55659 1.000 94.81842 202 MET D C 1
ATOM 1627 O O . MET B 1 82 ? -34.49314 54.64352 16.58921 1.000 121.65774 202 MET D O 1
ATOM 1632 N N . ILE B 1 83 ? -32.56867 53.51355 16.29873 1.000 92.43245 203 ILE D N 1
ATOM 1633 C CA . ILE B 1 83 ? -33.25617 52.28080 15.93015 1.000 106.60599 203 ILE D CA 1
ATOM 1634 C C . ILE B 1 83 ? -34.12029 51.78530 17.08425 1.000 103.61813 203 ILE D C 1
ATOM 1635 O O . ILE B 1 83 ? -35.30912 51.49579 16.90658 1.000 125.83398 203 ILE D O 1
ATOM 1640 N N . THR B 1 84 ? -33.53651 51.67710 18.28136 1.000 80.16224 204 THR D N 1
ATOM 1641 C CA . THR B 1 84 ? -34.31385 51.30696 19.46111 1.000 116.04153 204 THR D CA 1
ATOM 1642 C C . THR B 1 84 ? -35.49720 52.24188 19.66512 1.000 120.14571 204 THR D C 1
ATOM 1643 O O . THR B 1 84 ? -36.63931 51.79566 19.81647 1.000 141.25331 204 THR D O 1
ATOM 1647 N N . THR B 1 85 ? -35.24025 53.54892 19.67093 1.000 98.53725 205 THR D N 1
ATOM 1648 C CA . THR B 1 85 ? -36.31615 54.50461 19.89832 1.000 110.92665 205 THR D CA 1
ATOM 1649 C C . THR B 1 85 ? -37.33868 54.46783 18.77047 1.000 115.18612 205 THR D C 1
ATOM 1650 O O . THR B 1 85 ? -38.53806 54.63719 19.01005 1.000 108.97380 205 THR D O 1
ATOM 1654 N N . PHE B 1 86 ? -36.89686 54.23076 17.53796 1.000 117.08605 206 PHE D N 1
ATOM 1655 C CA . PHE B 1 86 ? -37.86049 54.03724 16.46188 1.000 119.30779 206 PHE D CA 1
ATOM 1656 C C . PHE B 1 86 ? -38.67484 52.76607 16.68487 1.000 110.26308 206 PHE D C 1
ATOM 1657 O O . PHE B 1 86 ? -39.90449 52.77539 16.55370 1.000 108.16165 206 PHE D O 1
ATOM 1665 N N . ALA B 1 87 ? -38.00327 51.66149 17.03769 1.000 112.64936 207 ALA D N 1
ATOM 1666 C CA . ALA B 1 87 ? -38.70805 50.40149 17.26579 1.000 111.67075 207 ALA D CA 1
ATOM 1667 C C . ALA B 1 87 ? -39.73528 50.53200 18.38241 1.000 103.46714 207 ALA D C 1
ATOM 1668 O O . ALA B 1 87 ? -40.86825 50.05445 18.25053 1.000 121.26914 207 ALA D O 1
ATOM 1670 N N . VAL B 1 88 ? -39.35937 51.17147 19.49126 1.000 104.13309 208 VAL D N 1
ATOM 1671 C CA . VAL B 1 88 ? -40.31164 51.38400 20.57782 1.000 100.84347 208 VAL D CA 1
ATOM 1672 C C . VAL B 1 88 ? -41.47616 52.23605 20.09350 1.000 98.97499 208 VAL D C 1
ATOM 1673 O O . VAL B 1 88 ? -42.64746 51.89885 20.30561 1.000 97.59169 208 VAL D O 1
ATOM 1677 N N . VAL B 1 89 ? -41.16600 53.35748 19.43856 1.000 100.42152 209 VAL D N 1
ATOM 1678 C CA . VAL B 1 89 ? -42.20438 54.20722 18.86214 1.000 118.46134 209 VAL D CA 1
ATOM 1679 C C . VAL B 1 89 ? -43.08312 53.39690 17.92095 1.000 107.69636 209 VAL D C 1
ATOM 1680 O O . VAL B 1 89 ? -44.31424 53.39549 18.04004 1.000 82.27130 209 VAL D O 1
ATOM 1684 N N . ASN B 1 90 ? -42.45503 52.67525 16.98621 1.000 111.03060 210 ASN D N 1
ATOM 1685 C CA . ASN B 1 90 ? -43.21082 51.94712 15.97404 1.000 99.08717 210 ASN D CA 1
ATOM 1686 C C . ASN B 1 90 ? -44.17347 50.96578 16.62207 1.000 110.47533 210 ASN D C 1
ATOM 1687 O O . ASN B 1 90 ? -45.31619 50.83216 16.17553 1.000 102.74501 210 ASN D O 1
ATOM 1692 N N . LEU B 1 91 ? -43.71329 50.23245 17.64074 1.000 106.89345 211 LEU D N 1
ATOM 1693 C CA . LEU B 1 91 ? -44.59548 49.33356 18.38079 1.000 102.51941 211 LEU D CA 1
ATOM 1694 C C . LEU B 1 91 ? -45.83794 50.06175 18.87781 1.000 105.25499 211 LEU D C 1
ATOM 1695 O O . LEU B 1 91 ? -46.97337 49.66102 18.59455 1.000 110.52716 211 LEU D O 1
ATOM 1700 N N . LEU B 1 92 ? -45.63195 51.15120 19.61778 1.000 101.61747 212 LEU D N 1
ATOM 1701 C CA . LEU B 1 92 ? -46.75700 51.85665 20.22038 1.000 101.96790 212 LEU D CA 1
ATOM 1702 C C . LEU B 1 92 ? -47.67072 52.4528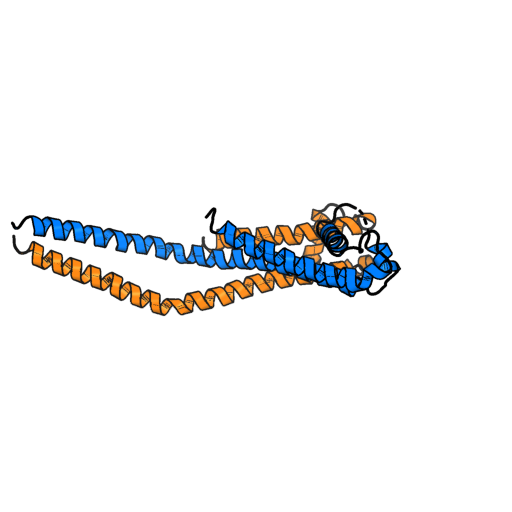2 19.15766 1.000 104.78199 212 LEU D C 1
ATOM 1703 O O . LEU B 1 92 ? -48.89930 52.40864 19.29258 1.000 111.05305 212 LEU D O 1
ATOM 1708 N N . VAL B 1 93 ? -47.09079 53.01399 18.09357 1.000 98.39787 213 VAL D N 1
ATOM 1709 C CA . VAL B 1 93 ? -47.90003 53.53724 16.99494 1.000 102.79207 213 VAL D CA 1
ATOM 1710 C C . VAL B 1 93 ? -48.80452 52.44876 16.43816 1.000 104.41150 213 VAL D C 1
ATOM 1711 O O . VAL B 1 93 ? -50.02003 52.63324 16.30879 1.000 96.62008 213 VAL D O 1
ATOM 1715 N N . GLY B 1 94 ? -48.22169 51.30697 16.08735 1.000 101.91428 214 GLY D N 1
ATOM 1716 C CA . GLY B 1 94 ? -48.99591 50.17403 15.62996 1.000 109.03996 214 GLY D CA 1
ATOM 1717 C C . GLY B 1 94 ? -50.13850 49.85739 16.57028 1.000 95.10459 214 GLY D C 1
ATOM 1718 O O . GLY B 1 94 ? -51.30210 49.86853 16.16036 1.000 125.76270 214 GLY D O 1
ATOM 1719 N N . LEU B 1 95 ? -49.81120 49.59131 17.83890 1.000 94.83745 215 LEU D N 1
ATOM 1720 C CA . LEU B 1 95 ? -50.83126 49.28448 18.83796 1.000 85.96881 215 LEU D CA 1
ATOM 1721 C C . LEU B 1 95 ? -51.93004 50.33838 18.84889 1.000 110.59025 215 LEU D C 1
ATOM 1722 O O . LEU B 1 95 ? -53.11908 50.01222 18.91946 1.000 131.77135 215 LEU D O 1
ATOM 1727 N N . ILE B 1 96 ? -51.54650 51.61340 18.77375 1.000 113.55765 216 ILE D N 1
ATOM 1728 C CA . ILE B 1 96 ? -52.53198 52.69211 18.72241 1.000 118.42017 216 ILE D CA 1
ATOM 1729 C C . ILE B 1 96 ? -53.37161 52.58632 17.45560 1.000 102.16684 216 ILE D C 1
ATOM 1730 O O . ILE B 1 96 ? -54.60204 52.47733 17.50759 1.000 107.42444 216 ILE D O 1
ATOM 1735 N N . VAL B 1 97 ? -52.71160 52.63350 16.29668 1.000 103.38814 217 VAL D N 1
ATOM 1736 C CA . VAL B 1 97 ? -53.42341 52.57734 15.02365 1.000 106.71692 217 VAL D CA 1
ATOM 1737 C C . VAL B 1 97 ? -54.21754 51.28534 14.91182 1.000 130.50063 217 VAL D C 1
ATOM 1738 O O . VAL B 1 97 ? -55.38293 51.29176 14.48829 1.000 111.55820 217 VAL D O 1
ATOM 1742 N N . ASN B 1 98 ? -53.60675 50.15835 15.29906 1.000 156.27111 218 ASN D N 1
ATOM 1743 C CA . ASN B 1 98 ? -54.31459 48.89222 15.20272 1.000 116.48667 218 ASN D CA 1
ATOM 1744 C C . ASN B 1 98 ? -55.55198 48.91039 16.10446 1.000 114.15256 218 ASN D C 1
ATOM 1745 O O . ASN B 1 98 ? -56.54522 48.23380 15.81941 1.000 131.36361 218 ASN D O 1
ATOM 1750 N N . SER B 1 99 ? -55.46938 49.60906 17.24717 1.000 110.02490 219 SER D N 1
ATOM 1751 C CA . SER B 1 99 ? -56.58481 49.65092 18.19346 1.000 112.66549 219 SER D CA 1
ATOM 1752 C C . SER B 1 99 ? -57.74346 50.47674 17.65431 1.000 108.46507 219 SER D C 1
ATOM 1753 O O . SER B 1 99 ? -58.90757 50.08474 17.79474 1.000 152.43437 219 SER D O 1
ATOM 1756 N N . MET B 1 100 ? -57.44649 51.62824 17.04537 1.000 100.42676 220 MET D N 1
ATOM 1757 C CA . MET B 1 100 ? -58.50733 52.48859 16.53177 1.000 100.75759 220 MET D CA 1
ATOM 1758 C C . MET B 1 100 ? -59.36286 51.76722 15.50024 1.000 118.22551 220 MET D C 1
ATOM 1759 O O . MET B 1 100 ? -60.55139 52.06993 15.35702 1.000 131.11418 220 MET D O 1
ATOM 1764 N N . GLN B 1 101 ? -58.77808 50.82045 14.76677 1.000 127.35843 221 GLN D N 1
ATOM 1765 C CA . GLN B 1 101 ? -59.58264 49.94196 13.92338 1.000 120.95480 221 GLN D CA 1
ATOM 1766 C C . GLN B 1 101 ? -60.45616 49.00772 14.75288 1.000 126.99996 221 GLN D C 1
ATOM 1767 O O . GLN B 1 101 ? -61.62609 48.78945 14.41607 1.000 157.19328 221 GLN D O 1
ATOM 1773 N N . ASP B 1 102 ? -59.91192 48.44941 15.83612 1.000 139.57037 222 ASP D N 1
ATOM 1774 C CA . ASP B 1 102 ? -60.69368 47.53029 16.65758 1.000 153.06689 222 ASP D CA 1
ATOM 1775 C C . ASP B 1 102 ? -61.94568 48.20604 17.20010 1.000 145.12534 222 ASP D C 1
ATOM 1776 O O . ASP B 1 102 ? -63.03653 47.62264 17.17728 1.000 170.03344 222 ASP D O 1
ATOM 1781 N N . ALA B 1 103 ? -61.80913 49.43873 17.68986 1.000 126.43129 223 ALA D N 1
ATOM 1782 C CA . ALA B 1 103 ? -62.97056 50.16703 18.18645 1.000 131.68365 223 ALA D CA 1
ATOM 1783 C C . ALA B 1 103 ? -63.90340 50.55880 17.04823 1.000 129.16470 223 ALA D C 1
ATOM 1784 O O . ALA B 1 103 ? -65.12838 50.56832 17.21789 1.000 145.42437 223 ALA D O 1
ATOM 1786 N N . HIS B 1 104 ? -63.33927 50.89143 15.88312 1.000 131.05906 224 HIS D N 1
ATOM 1787 C CA . HIS B 1 104 ? -64.15359 51.23546 14.72093 1.000 146.34632 224 HIS D CA 1
ATOM 1788 C C . HIS B 1 104 ? -65.12235 50.11570 14.35850 1.000 143.30066 224 HIS D C 1
ATOM 1789 O O . HIS B 1 104 ? -66.22104 50.38155 13.85920 1.000 155.41816 224 HIS D O 1
ATOM 1796 N N . HIS B 1 105 ? -64.74325 48.86346 14.61269 1.000 147.80513 225 HIS D N 1
ATOM 1797 C CA . HIS B 1 105 ? -65.55858 47.70573 14.27143 1.000 144.23989 225 HIS D CA 1
ATOM 1798 C C . HIS B 1 105 ? -66.32848 47.16655 15.47210 1.000 133.55937 225 HIS D C 1
ATOM 1799 O O . HIS B 1 105 ? -66.67610 45.98013 15.50373 1.000 158.15121 225 HIS D O 1
ATOM 1806 N N . ALA B 1 106 ? -66.59505 48.01243 16.46709 1.000 120.24676 226 ALA D N 1
ATOM 1807 C CA . ALA B 1 106 ? -67.35586 47.58221 17.63358 1.000 129.37061 226 ALA D CA 1
ATOM 1808 C C . ALA B 1 106 ? -68.84817 47.82729 17.45659 1.000 136.88130 226 ALA D C 1
ATOM 1809 O O . ALA B 1 106 ? -69.67161 47.04648 17.94644 1.000 146.95339 226 ALA D O 1
ATOM 1811 N N . GLU B 1 107 ? -69.20215 48.92073 16.77830 1.000 149.78085 227 GLU D N 1
ATOM 1812 C CA . GLU B 1 107 ? -70.57746 49.14392 16.35092 1.000 157.30795 227 GLU D CA 1
ATOM 1813 C C . GLU B 1 107 ? -71.11157 47.90241 15.64357 1.000 150.87011 227 GLU D C 1
ATOM 1814 O O . GLU B 1 107 ? -72.22884 47.44799 15.91234 1.000 159.89125 227 GLU D O 1
ATOM 1820 N N . ASP B 1 108 ? -70.29255 47.31408 14.76456 1.000 133.98945 228 ASP D N 1
ATOM 1821 C CA . ASP B 1 108 ? -70.68192 46.11404 14.03293 1.000 142.70460 228 ASP D CA 1
ATOM 1822 C C . ASP B 1 108 ? -70.83373 44.91496 14.95829 1.000 124.22175 228 ASP D C 1
ATOM 1823 O O . ASP B 1 108 ? -71.63353 44.01473 14.67620 1.000 130.19801 228 ASP D O 1
ATOM 1828 N N . GLY B 1 109 ? -70.07511 44.88143 16.05618 1.000 118.48435 229 GLY D N 1
ATOM 1829 C CA . GLY B 1 109 ? -70.15829 43.74866 16.96443 1.000 120.65197 229 GLY D CA 1
ATOM 1830 C C . GLY B 1 109 ? -71.50049 43.66097 17.66697 1.000 137.02212 229 GLY D C 1
ATOM 1831 O O . GLY B 1 109 ? -72.08763 42.58129 17.77389 1.000 153.01310 229 GLY D O 1
ATOM 1832 N N . GLU B 1 110 ? -71.99991 44.79508 18.16480 1.000 120.86658 230 GLU D N 1
ATOM 1833 C CA . GLU B 1 110 ? -73.31708 44.81303 18.79535 1.000 131.49402 230 GLU D CA 1
ATOM 1834 C C . GLU B 1 110 ? -74.39317 44.40030 17.80433 1.000 132.13710 230 GLU D C 1
ATOM 1835 O O . GLU B 1 110 ? -75.20280 43.50393 18.07893 1.000 153.62684 230 GLU D O 1
ATOM 1841 N N . ARG B 1 111 ? -74.41671 45.06807 16.64423 1.000 131.04321 231 ARG D N 1
ATOM 1842 C CA . ARG B 1 111 ? -75.33211 44.72559 15.56126 1.000 147.78515 231 ARG D CA 1
ATOM 1843 C C . ARG B 1 111 ? -75.32777 43.23016 15.26537 1.000 136.77688 231 ARG D C 1
ATOM 1844 O O . ARG B 1 111 ? -76.36036 42.66398 14.88791 1.000 165.31323 231 ARG D O 1
ATOM 1852 N N . THR B 1 112 ? -74.18241 42.57050 15.44273 1.000 109.78703 232 THR D N 1
ATOM 1853 C CA . THR B 1 112 ? -74.11382 41.13087 15.22052 1.000 123.17298 232 THR D CA 1
ATOM 1854 C C . THR B 1 112 ? -74.90440 40.37119 16.28069 1.000 134.61820 232 THR D C 1
ATOM 1855 O O . THR B 1 112 ? -75.74733 39.52957 15.95000 1.000 144.27713 232 THR D O 1
ATOM 1859 N N . ASP B 1 113 ? -74.65916 40.66311 17.56298 1.000 133.05117 233 ASP D N 1
ATOM 1860 C CA . ASP B 1 113 ? -75.39512 39.98889 18.63003 1.000 131.34946 233 ASP D CA 1
ATOM 1861 C C . ASP B 1 113 ? -76.88652 40.29658 18.61118 1.000 132.42190 233 ASP D C 1
ATOM 1862 O O . ASP B 1 113 ? -77.65394 39.58784 19.27125 1.000 145.66030 233 ASP D O 1
ATOM 1867 N N . ALA B 1 114 ? -77.31793 41.32877 17.88718 1.000 120.47489 234 ALA D N 1
ATOM 1868 C CA . ALA B 1 114 ? -78.74477 41.50394 17.64678 1.000 113.90691 234 ALA D CA 1
ATOM 1869 C C . ALA B 1 114 ? -79.26907 40.39054 16.75059 1.000 123.90702 234 ALA D C 1
ATOM 1870 O O . ALA B 1 114 ? -80.21629 39.67915 17.10662 1.000 128.55756 234 ALA D O 1
ATOM 1872 N N . TYR B 1 115 ? -78.65032 40.22321 15.57945 1.000 113.79104 235 TYR D N 1
ATOM 1873 C CA . TYR B 1 115 ? -78.99679 39.11624 14.69547 1.000 111.69466 235 TYR D CA 1
ATOM 1874 C C . TYR B 1 115 ? -78.77623 37.77754 15.38729 1.000 120.34427 235 TYR D C 1
ATOM 1875 O O . TYR B 1 115 ? -79.66715 36.92036 15.40295 1.000 138.71014 235 TYR D O 1
ATOM 1884 N N . ARG B 1 116 ? -77.57626 37.58063 15.94703 1.000 126.59057 236 ARG D N 1
ATOM 1885 C CA . ARG B 1 116 ? -77.23805 36.37593 16.70151 1.000 128.67543 236 ARG D CA 1
ATOM 1886 C C . ARG B 1 116 ? -78.37907 35.94629 17.61186 1.000 131.51042 236 ARG D C 1
ATOM 1887 O O . ARG B 1 116 ? -78.82893 34.79635 17.57353 1.000 118.39766 236 ARG D O 1
ATOM 1895 N N . ASP B 1 117 ? -78.87411 36.88158 18.42183 1.000 131.70304 237 ASP D N 1
ATOM 1896 C CA . ASP B 1 117 ? -79.84308 36.54822 19.45598 1.000 125.49855 237 ASP D CA 1
ATOM 1897 C C . ASP B 1 117 ? -81.25397 36.43804 18.89576 1.000 123.59417 237 ASP D C 1
ATOM 1898 O O . ASP B 1 117 ? -82.01785 35.55573 19.30335 1.000 138.35995 237 ASP D O 1
ATOM 1903 N N . GLU B 1 118 ? -81.61891 37.32150 17.96526 1.000 106.51936 238 GLU D N 1
ATOM 1904 C CA . GLU B 1 118 ? -82.98815 37.33467 17.46853 1.000 126.52268 238 GLU D CA 1
ATOM 1905 C C . GLU B 1 118 ? -83.27527 36.14262 16.56056 1.000 120.64295 238 GLU D C 1
ATOM 1906 O O . GLU B 1 118 ? -84.43388 35.72352 16.44777 1.000 120.51595 238 GLU D O 1
ATOM 1912 N N . VAL B 1 119 ? -82.24635 35.56830 15.93561 1.000 95.18881 239 VAL D N 1
ATOM 1913 C CA . VAL B 1 119 ? -82.41290 34.28256 15.26099 1.000 115.84019 239 VAL D CA 1
ATOM 1914 C C . VAL B 1 119 ? -82.76782 33.20447 16.27305 1.000 111.65095 239 VAL D C 1
ATOM 1915 O O . VAL B 1 119 ? -83.79375 32.52411 16.15669 1.000 111.41561 239 VAL D O 1
ATOM 1919 N N . LEU B 1 120 ? -81.91430 33.03610 17.28395 1.000 106.33651 240 LEU D N 1
ATOM 1920 C CA . LEU B 1 120 ? -82.19168 32.06835 18.33717 1.000 114.32128 240 LEU D CA 1
ATOM 1921 C C . LEU B 1 120 ? -83.51796 32.36194 19.02819 1.000 120.24538 240 LEU D C 1
ATOM 1922 O O . LEU B 1 120 ? -84.14789 31.44981 19.57635 1.000 96.86291 240 LEU D O 1
ATOM 1927 N N . ALA B 1 121 ? -83.95963 33.62211 19.00530 1.000 106.96651 241 ALA D N 1
ATOM 1928 C CA . ALA B 1 121 ? -85.26956 33.96423 19.54731 1.000 98.73565 241 ALA D CA 1
ATOM 1929 C C . ALA B 1 121 ? -86.37947 33.32085 18.71752 1.000 112.21397 241 ALA D C 1
ATOM 1930 O O . ALA B 1 121 ? -87.24238 32.61614 19.24642 1.000 126.63535 241 ALA D O 1
ATOM 1932 N N . ARG B 1 122 ? -86.37715 33.57759 17.40997 1.000 116.91745 242 ARG D N 1
ATOM 1933 C CA . ARG B 1 122 ? -87.20723 32.85471 16.45189 1.000 110.24169 242 ARG D CA 1
ATOM 1934 C C . ARG B 1 122 ? -87.12276 31.34459 16.61902 1.000 104.83720 242 ARG D C 1
ATOM 1935 O O . ARG B 1 122 ? -88.14417 30.66956 16.79388 1.000 113.22714 242 ARG D O 1
ATOM 1943 N N . LEU B 1 123 ? -85.90703 30.80217 16.58535 1.000 113.16942 243 LEU D N 1
ATOM 1944 C CA . LEU B 1 123 ? -85.73673 29.35135 16.56138 1.000 113.23121 243 LEU D CA 1
ATOM 1945 C C . LEU B 1 123 ? -86.34668 28.68153 17.78596 1.000 127.48148 243 LEU D C 1
ATOM 1946 O O . LEU B 1 123 ? -86.80544 27.53457 17.70344 1.000 121.28030 243 LEU D O 1
ATOM 1951 N N . GLU B 1 124 ? -86.35191 29.36953 18.92833 1.000 124.10313 244 GLU D N 1
ATOM 1952 C CA . GLU B 1 124 ? -87.13115 28.89627 20.06475 1.000 124.38666 244 GLU D CA 1
ATOM 1953 C C . GLU B 1 124 ? -88.62025 28.99740 19.76926 1.000 142.57746 244 GLU D C 1
ATOM 1954 O O . GLU B 1 124 ? -89.35519 28.01115 19.89014 1.000 170.26526 244 GLU D O 1
ATOM 1960 N N . GLN B 1 125 ? -89.07446 30.18975 19.36961 1.000 129.59611 245 GLN D N 1
ATOM 1961 C CA . GLN B 1 125 ? -90.47981 30.40827 19.03986 1.000 133.90911 245 GLN D CA 1
ATOM 1962 C C . GLN B 1 125 ? -90.98092 29.41693 17.99876 1.000 132.77347 245 GLN D C 1
ATOM 1963 O O . GLN B 1 125 ? -92.08825 28.88013 18.12174 1.000 142.55761 245 GLN D O 1
ATOM 1969 N N . ILE B 1 126 ? -90.18069 29.16371 16.96391 1.000 124.75607 246 ILE D N 1
ATOM 1970 C CA . ILE B 1 126 ? -90.61522 28.27090 15.89603 1.000 116.10762 246 ILE D CA 1
ATOM 1971 C C . ILE B 1 126 ? -90.70037 26.83607 16.40011 1.000 126.74999 246 ILE D C 1
ATOM 1972 O O . ILE B 1 126 ? -91.70916 26.15342 16.18830 1.000 144.02608 246 ILE D O 1
ATOM 1977 N N . ASP B 1 127 ? -89.64074 26.34763 17.05822 1.000 142.65084 247 ASP D N 1
ATOM 1978 C CA . ASP B 1 127 ? -89.74505 25.07020 17.76528 1.000 151.77259 247 ASP D CA 1
ATOM 1979 C C . ASP B 1 127 ? -90.94677 25.02826 18.68684 1.000 156.18712 247 ASP D C 1
ATOM 1980 O O . ASP B 1 127 ? -91.73702 24.07760 18.66672 1.000 169.42148 247 ASP D O 1
ATOM 1985 N N . GLN B 1 128 ? -91.08006 26.05424 19.51787 1.000 162.00840 248 GLN D N 1
ATOM 1986 C CA . GLN B 1 128 ? -92.12960 26.10622 20.52203 1.000 158.64479 248 GLN D CA 1
ATOM 1987 C C . GLN B 1 128 ? -93.50290 25.87489 19.89857 1.000 151.11084 248 GLN D C 1
ATOM 1988 O O . GLN B 1 128 ? -94.22004 24.93708 20.26201 1.000 146.40560 248 GLN D O 1
ATOM 1994 N N . ARG B 1 129 ? -93.87174 26.71716 18.93056 1.000 140.03169 249 ARG D N 1
ATOM 1995 C CA . ARG B 1 129 ? -95.17224 26.58290 18.28482 1.000 143.31772 249 ARG D CA 1
ATOM 1996 C C . ARG B 1 129 ? -95.26819 25.29084 17.48840 1.000 139.86672 249 ARG D C 1
ATOM 1997 O O . ARG B 1 129 ? -96.34660 24.69153 17.41161 1.000 153.47150 249 ARG D O 1
ATOM 1999 N N . LEU B 1 130 ? -94.15798 24.84705 16.89641 1.000 135.68933 250 LEU D N 1
ATOM 2000 C CA . LEU B 1 130 ? -94.15407 23.56716 16.19701 1.000 135.27393 250 LEU D CA 1
ATOM 2001 C C . LEU B 1 130 ? -94.32570 22.40942 17.17248 1.000 144.10377 250 LEU D C 1
ATOM 2002 O O . LEU B 1 130 ? -95.19269 21.54779 16.98113 1.000 162.44243 250 LEU D O 1
ATOM 2007 N N . ASN B 1 131 ? -93.51690 22.37797 18.23924 1.000 149.27110 251 ASN D N 1
ATOM 2008 C CA . ASN B 1 131 ? -93.61080 21.26443 19.18043 1.000 158.10459 251 ASN D CA 1
ATOM 2009 C C . ASN B 1 131 ? -94.90144 21.27639 19.97713 1.000 156.11418 251 ASN D C 1
ATOM 2010 O O . ASN B 1 131 ? -95.08491 20.40621 20.83761 1.000 160.47004 251 ASN D O 1
ATOM 2015 N N . ALA B 1 132 ? -95.79127 22.23274 19.72169 1.000 151.42106 252 ALA D N 1
ATOM 2016 C CA . ALA B 1 132 ? -97.13273 22.22409 20.27831 1.000 156.50895 252 ALA D CA 1
ATOM 2017 C C . ALA B 1 132 ? -98.17205 21.78406 19.25846 1.000 152.47284 252 ALA D C 1
ATOM 2018 O O . ALA B 1 132 ? -99.34512 22.14372 19.39090 1.000 161.09424 252 ALA D O 1
ATOM 2020 N N . LEU B 1 133 ? -97.76030 21.04381 18.22426 1.000 158.01550 253 LEU D N 1
ATOM 2021 C CA . LEU B 1 133 ? -98.72287 20.45381 17.31004 1.000 171.25899 253 LEU D CA 1
ATOM 2022 C C . LEU B 1 133 ? -98.76189 18.93339 17.40015 1.000 185.14911 253 LEU D C 1
ATOM 2023 O O . LEU B 1 133 ? -99.25422 18.27866 16.47570 1.000 196.21554 253 LEU D O 1
ATOM 2028 N N . GLY B 1 134 ? -98.25107 18.36093 18.48169 1.000 167.95992 254 GLY D N 1
ATOM 2029 C CA . GLY B 1 134 ? -98.29065 16.92568 18.66110 1.000 170.58514 254 GLY D CA 1
ATOM 2030 C C . GLY B 1 134 ? -98.88039 16.51832 19.99820 1.000 158.56871 254 GLY D C 1
ATOM 2031 O O . GLY B 1 134 ? -99.73271 17.21568 20.55095 1.000 153.09178 254 GLY D O 1
#